Protein AF-0000000084725046 (afdb_homodimer)

pLDDT: mean 88.84, std 13.28, range [49.56, 98.81]

Foldseek 3Di:
DEEEEALVLLVCCVVVDPCNVQSVVVLVVRVVVDAYEYEVLSLVVVVVVPPDPDSVRSVVSCVVSNYYYDYADPQLVVQLVVLLVVVCVVQDQWDADPVPRDTDFDADPVPRHTVRPPSDRDSVSSRLSRCLPPHAEYEDPPVVVSCVSPVNHHYPPD/DEEEEALVLLVCCVVVDPCNVQSVVVLVVRVVVDAYEYEVLSLVVVVVVPPDPDSVSSVVSCVVSNYYYDYADPQLVVQLVVLLVVVCVVQDQFDADPPPRDTDFDADPVPRHTVRPPSDRDSVSSRLSRCLPPHAEYEDPVVVVSCVSPVNHHYPPD

Structure (mmCIF, N/CA/C/O backbone):
data_AF-0000000084725046-model_v1
#
loop_
_entity.id
_entity.type
_entity.pdbx_description
1 polymer 'Nucleic acid-binding protein'
#
loop_
_atom_site.group_PDB
_atom_site.id
_atom_site.type_symbol
_atom_site.label_atom_id
_atom_site.label_alt_id
_atom_site.label_comp_id
_atom_site.label_asym_id
_atom_site.label_entity_id
_atom_site.label_seq_id
_atom_site.pdbx_PDB_ins_code
_atom_site.Cartn_x
_atom_site.Cartn_y
_atom_site.Cartn_z
_atom_site.occupancy
_atom_site.B_iso_or_equiv
_atom_site.auth_seq_id
_atom_site.auth_comp_id
_atom_site.auth_asym_id
_atom_site.auth_atom_id
_atom_site.pdbx_PDB_model_num
ATOM 1 N N . MET A 1 1 ? 10.805 -23.453 1.163 1 95.56 1 MET A N 1
ATOM 2 C CA . MET A 1 1 ? 10.914 -22.156 1.82 1 95.56 1 MET A CA 1
ATOM 3 C C . MET A 1 1 ? 10.43 -21.047 0.898 1 95.56 1 MET A C 1
ATOM 5 O O . MET A 1 1 ? 10.641 -21.109 -0.315 1 95.56 1 MET A O 1
ATOM 9 N N . ILE A 1 2 ? 9.734 -20.109 1.44 1 98.5 2 ILE A N 1
ATOM 10 C CA . ILE A 1 2 ? 9.266 -18.969 0.659 1 98.5 2 ILE A CA 1
ATOM 11 C C . ILE A 1 2 ? 10.008 -17.703 1.091 1 98.5 2 ILE A C 1
ATOM 13 O O . ILE A 1 2 ? 10.055 -17.375 2.279 1 98.5 2 ILE A O 1
ATOM 17 N N . THR A 1 3 ? 10.648 -17.016 0.119 1 98.75 3 THR A N 1
ATOM 18 C CA . THR A 1 3 ? 11.352 -15.766 0.385 1 98.75 3 THR A CA 1
ATOM 19 C C . THR A 1 3 ? 10.695 -14.609 -0.36 1 98.75 3 THR A C 1
ATOM 21 O O . THR A 1 3 ? 10.516 -14.664 -1.578 1 98.75 3 THR A O 1
ATOM 24 N N . ALA A 1 4 ? 10.312 -13.594 0.404 1 98.81 4 ALA A N 1
ATOM 25 C CA . ALA A 1 4 ? 9.781 -12.375 -0.194 1 98.81 4 ALA A CA 1
ATOM 26 C C . ALA A 1 4 ? 10.898 -11.406 -0.554 1 98.81 4 ALA A C 1
ATOM 28 O O . ALA A 1 4 ? 11.969 -11.43 0.054 1 98.81 4 ALA A O 1
ATOM 29 N N . VAL A 1 5 ? 10.648 -10.547 -1.576 1 98.62 5 VAL A N 1
ATOM 30 C CA . VAL A 1 5 ? 11.648 -9.578 -2.014 1 98.62 5 VAL A CA 1
ATOM 31 C C . VAL A 1 5 ? 11.055 -8.172 -1.965 1 98.62 5 VAL A C 1
ATOM 33 O O . VAL A 1 5 ? 9.969 -7.934 -2.488 1 98.62 5 VAL A O 1
ATOM 36 N N . ASP A 1 6 ? 11.773 -7.297 -1.344 1 96.94 6 ASP A N 1
AT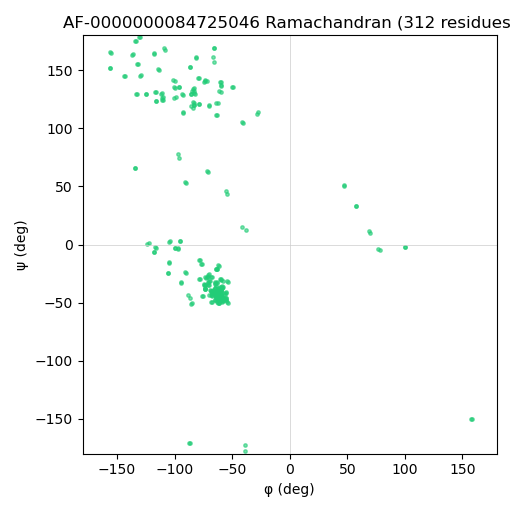OM 37 C CA . ASP A 1 6 ? 11.406 -5.891 -1.205 1 96.94 6 ASP A CA 1
ATOM 38 C C . ASP A 1 6 ? 11.766 -5.105 -2.463 1 96.94 6 ASP A C 1
ATOM 40 O O . ASP A 1 6 ? 12.594 -5.547 -3.262 1 96.94 6 ASP A O 1
ATOM 44 N N . THR A 1 7 ? 11.172 -3.988 -2.605 1 95.94 7 THR A N 1
ATOM 45 C CA . THR A 1 7 ? 11.344 -3.131 -3.775 1 95.94 7 THR A CA 1
ATOM 46 C C . THR A 1 7 ? 12.805 -2.719 -3.934 1 95.94 7 THR A C 1
ATOM 48 O O . THR A 1 7 ? 13.344 -2.752 -5.039 1 95.94 7 THR A O 1
ATOM 51 N N . ASN A 1 8 ? 13.406 -2.316 -2.832 1 92.81 8 ASN A N 1
ATOM 52 C CA . ASN A 1 8 ? 14.758 -1.764 -2.904 1 92.81 8 ASN A CA 1
ATOM 53 C C . ASN A 1 8 ? 15.758 -2.801 -3.395 1 92.81 8 ASN A C 1
ATOM 55 O O . ASN A 1 8 ? 16.734 -2.461 -4.082 1 92.81 8 ASN A O 1
ATOM 59 N N . ALA A 1 9 ? 15.586 -4.062 -3.09 1 96.62 9 ALA A N 1
ATOM 60 C CA . ALA A 1 9 ? 16.469 -5.121 -3.57 1 96.62 9 ALA A CA 1
ATOM 61 C C . ALA A 1 9 ? 16.375 -5.273 -5.086 1 96.62 9 ALA A C 1
ATOM 63 O O . ALA A 1 9 ? 17.375 -5.547 -5.754 1 96.62 9 ALA A O 1
ATOM 64 N N . LEU A 1 10 ? 15.203 -5.152 -5.613 1 97.38 10 LEU A N 1
ATOM 65 C CA . LEU A 1 10 ? 14.992 -5.27 -7.051 1 97.38 10 LEU A CA 1
ATOM 66 C C . LEU A 1 10 ? 15.516 -4.035 -7.781 1 97.38 10 LEU A C 1
ATOM 68 O O . LEU A 1 10 ? 16.094 -4.148 -8.867 1 97.38 10 LEU A O 1
ATOM 72 N N . LEU A 1 11 ? 15.328 -2.846 -7.184 1 94.94 11 LEU A N 1
ATOM 73 C CA . LEU A 1 11 ? 15.836 -1.62 -7.789 1 94.94 11 LEU A CA 1
ATOM 74 C C . LEU A 1 11 ? 17.359 -1.638 -7.84 1 94.94 11 LEU A C 1
ATOM 76 O O . LEU A 1 11 ? 17.969 -1.128 -8.789 1 94.94 11 LEU A O 1
ATOM 80 N N . ALA A 1 12 ? 17.938 -2.195 -6.777 1 94.88 12 ALA A N 1
ATOM 81 C CA . ALA A 1 12 ? 19.391 -2.324 -6.773 1 94.88 12 ALA A CA 1
ATOM 82 C C . ALA A 1 12 ? 19.875 -3.072 -8.008 1 94.88 12 ALA A C 1
ATOM 84 O O . ALA A 1 12 ? 20.875 -2.693 -8.617 1 94.88 12 ALA A O 1
ATOM 85 N N . LEU A 1 13 ? 19.203 -4.133 -8.414 1 96.31 13 LEU A N 1
ATOM 86 C CA . LEU A 1 13 ? 19.547 -4.914 -9.594 1 96.31 13 LEU A CA 1
ATOM 87 C C . LEU A 1 13 ? 19.297 -4.117 -10.875 1 96.31 13 LEU A C 1
ATOM 89 O O . LEU A 1 13 ? 20.125 -4.125 -11.789 1 96.31 13 LEU A O 1
ATOM 93 N N . LEU A 1 14 ? 18.172 -3.455 -10.898 1 94.06 14 LEU A N 1
ATOM 94 C CA . LEU A 1 14 ? 17.766 -2.709 -12.086 1 94.06 14 LEU A CA 1
ATOM 95 C C . LEU A 1 14 ? 18.766 -1.605 -12.406 1 94.06 14 LEU A C 1
ATOM 97 O O . LEU A 1 14 ? 19.078 -1.369 -13.57 1 94.06 14 LEU A O 1
ATOM 101 N N . TYR A 1 15 ? 19.281 -0.974 -11.383 1 94.06 15 TYR A N 1
ATOM 102 C CA . TYR A 1 15 ? 20.109 0.2 -11.586 1 94.06 15 TYR A CA 1
ATOM 103 C C . TYR A 1 15 ? 21.578 -0.138 -11.375 1 94.06 15 TYR A C 1
ATOM 105 O O . TYR A 1 15 ? 22.453 0.734 -11.477 1 94.06 15 TYR A O 1
ATOM 113 N N . ASP A 1 16 ? 21.844 -1.347 -11.109 1 95.06 16 ASP A N 1
ATOM 114 C CA . ASP A 1 16 ? 23.203 -1.802 -10.859 1 95.06 16 ASP A CA 1
ATOM 115 C C . ASP A 1 16 ? 23.922 -0.876 -9.875 1 95.06 16 ASP A C 1
ATOM 117 O O . ASP A 1 16 ? 24.984 -0.354 -10.18 1 95.06 16 ASP A O 1
ATOM 121 N N . ASP A 1 17 ? 23.25 -0.635 -8.766 1 92.31 17 ASP A N 1
ATOM 122 C CA . ASP A 1 17 ? 23.812 0.276 -7.781 1 92.31 17 ASP A CA 1
ATOM 123 C C . ASP A 1 17 ? 24.734 -0.468 -6.82 1 92.31 17 ASP A C 1
ATOM 125 O O . ASP A 1 17 ? 25.172 -1.586 -7.105 1 92.31 17 ASP A O 1
ATOM 129 N N . GLU A 1 18 ? 25.172 0.171 -5.77 1 94.62 18 GLU A N 1
ATOM 130 C CA . GLU A 1 18 ? 26.172 -0.381 -4.855 1 94.62 18 GLU A CA 1
ATOM 131 C C . GLU A 1 18 ? 25.672 -1.653 -4.188 1 94.62 18 GLU A C 1
ATOM 133 O O . GLU A 1 18 ? 26.469 -2.469 -3.709 1 94.62 18 GLU A O 1
ATOM 138 N N . HIS A 1 19 ? 24.344 -1.876 -4.199 1 94.19 19 HIS A N 1
ATOM 139 C CA . HIS A 1 19 ? 23.75 -3.025 -3.529 1 94.19 19 HIS A CA 1
ATOM 140 C C . HIS A 1 19 ? 23.453 -4.145 -4.52 1 94.19 19 HIS A C 1
ATOM 142 O O . HIS A 1 19 ? 22.969 -5.215 -4.125 1 94.19 19 HIS A O 1
ATOM 148 N N . ALA A 1 20 ? 23.688 -3.934 -5.777 1 96.81 20 ALA A N 1
ATOM 149 C CA . ALA A 1 20 ? 23.312 -4.879 -6.824 1 96.81 20 ALA A CA 1
ATOM 150 C C . ALA A 1 20 ? 23.922 -6.25 -6.578 1 96.81 20 ALA A C 1
ATOM 152 O O . ALA A 1 20 ? 23.25 -7.273 -6.672 1 96.81 20 ALA A O 1
ATOM 153 N N . GLY A 1 21 ? 25.219 -6.242 -6.254 1 97.44 21 GLY A N 1
ATOM 154 C CA . GLY A 1 21 ? 25.891 -7.504 -5.992 1 97.44 21 GLY A CA 1
ATOM 155 C C . GLY A 1 21 ? 25.297 -8.273 -4.832 1 97.44 21 GLY A C 1
ATOM 156 O O . GLY A 1 21 ? 25.062 -9.477 -4.93 1 97.44 21 GLY A O 1
ATOM 157 N N . THR A 1 22 ? 25.078 -7.613 -3.746 1 97.81 22 THR A N 1
ATOM 158 C CA . THR A 1 22 ? 24.469 -8.234 -2.572 1 97.81 22 THR A CA 1
ATOM 159 C C . THR A 1 22 ? 23.062 -8.727 -2.889 1 97.81 22 THR A C 1
ATOM 161 O O . THR A 1 22 ? 22.672 -9.812 -2.461 1 97.81 22 THR A O 1
ATOM 164 N N . SER A 1 23 ? 22.266 -7.996 -3.594 1 97.69 23 SER A N 1
ATOM 165 C CA . SER A 1 23 ? 20.922 -8.398 -3.992 1 97.69 23 SER A CA 1
ATOM 166 C C . SER A 1 23 ? 20.953 -9.68 -4.82 1 97.69 23 SER A C 1
ATOM 168 O O . SER A 1 23 ? 20.156 -10.594 -4.586 1 97.69 23 SER A O 1
ATOM 170 N N . GLU A 1 24 ? 21.859 -9.695 -5.77 1 97.75 24 GLU A N 1
ATOM 171 C CA . GLU A 1 24 ? 22 -10.883 -6.605 1 97.75 24 GLU A CA 1
ATOM 172 C C . GLU A 1 24 ? 22.359 -12.109 -5.77 1 97.75 24 GLU A C 1
ATOM 174 O O . GLU A 1 24 ? 21.797 -13.18 -5.973 1 97.75 24 GLU A O 1
ATOM 179 N N . THR A 1 25 ? 23.266 -11.938 -4.895 1 98 25 THR A N 1
ATOM 180 C CA . THR A 1 25 ? 23.703 -13.031 -4.035 1 98 25 THR A CA 1
ATOM 181 C C . THR A 1 25 ? 22.531 -13.555 -3.197 1 98 25 THR A C 1
ATOM 183 O O . THR A 1 25 ? 22.328 -14.766 -3.094 1 98 25 THR A O 1
ATOM 186 N N . GLU A 1 26 ? 21.766 -12.711 -2.65 1 98.12 26 GLU A N 1
ATOM 187 C CA . GLU A 1 26 ? 20.641 -13.102 -1.802 1 98.12 26 GLU A CA 1
ATOM 188 C C . GLU A 1 26 ? 19.531 -13.773 -2.617 1 98.12 26 GLU A C 1
ATOM 190 O O . GLU A 1 26 ? 18.891 -14.711 -2.15 1 98.12 26 GLU A O 1
ATOM 195 N N . LEU A 1 27 ? 19.281 -13.273 -3.809 1 98 27 LEU A N 1
ATOM 196 C CA . LEU A 1 27 ? 18.281 -13.891 -4.668 1 98 27 LEU A CA 1
ATOM 197 C C . LEU A 1 27 ? 18.688 -15.305 -5.066 1 98 27 LEU A C 1
ATOM 199 O O . LEU A 1 27 ? 17.875 -16.219 -5.074 1 98 27 LEU A O 1
ATOM 203 N N . ARG A 1 28 ? 19.953 -15.461 -5.379 1 97.56 28 ARG A N 1
ATOM 204 C CA . ARG A 1 28 ? 20.469 -16.781 -5.723 1 97.56 28 ARG A CA 1
ATOM 205 C C . ARG A 1 28 ? 20.312 -17.75 -4.559 1 97.56 28 ARG A C 1
ATOM 207 O O . ARG A 1 28 ? 19.922 -18.906 -4.754 1 97.56 28 ARG A O 1
ATOM 214 N N . ARG A 1 29 ? 20.656 -17.312 -3.436 1 97.19 29 ARG A N 1
ATOM 215 C CA . ARG A 1 29 ? 20.469 -18.125 -2.242 1 97.19 29 ARG A CA 1
ATOM 216 C C . ARG A 1 29 ? 19 -18.5 -2.066 1 97.19 29 ARG A C 1
ATOM 218 O O . ARG A 1 29 ? 18.688 -19.672 -1.819 1 97.19 29 ARG A O 1
ATOM 225 N N . ALA A 1 30 ? 18.094 -17.547 -2.184 1 97.88 30 ALA A N 1
ATOM 226 C CA . ALA A 1 30 ? 16.656 -17.766 -2.016 1 97.88 30 ALA A CA 1
ATOM 227 C C . ALA A 1 30 ? 16.141 -18.797 -3.014 1 97.88 30 ALA A C 1
ATOM 229 O O . ALA A 1 30 ? 15.297 -19.641 -2.67 1 97.88 30 ALA A O 1
ATOM 230 N N . TYR A 1 31 ? 16.719 -18.719 -4.215 1 96.19 31 TYR A N 1
ATOM 231 C CA . TYR A 1 31 ? 16.312 -19.656 -5.262 1 96.19 31 TYR A CA 1
ATOM 232 C C . TYR A 1 31 ? 16.6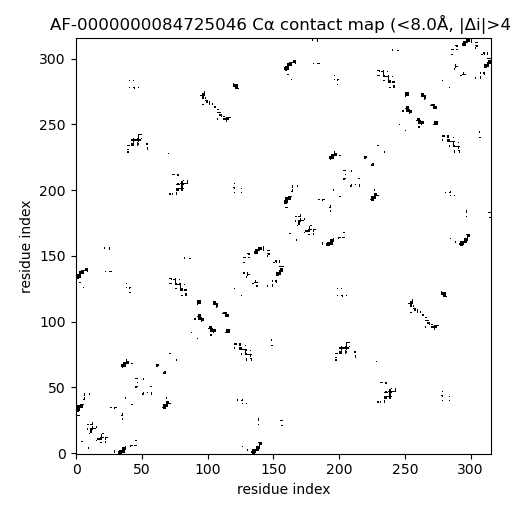56 -21.078 -4.887 1 96.19 31 TYR A C 1
ATOM 234 O O . TYR A 1 31 ? 15.922 -22.016 -5.195 1 96.19 31 TYR A O 1
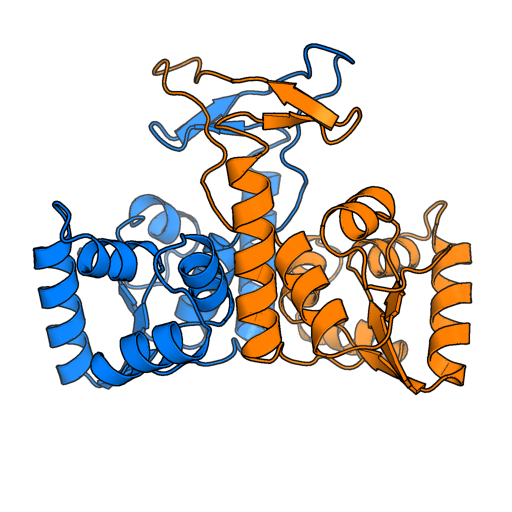ATOM 242 N N . ARG A 1 32 ? 17.719 -21.156 -4.25 1 96.38 32 ARG A N 1
ATOM 243 C CA . ARG A 1 32 ? 18.156 -22.5 -3.85 1 96.38 32 ARG A CA 1
ATOM 244 C C . ARG A 1 32 ? 17.266 -23.062 -2.748 1 96.38 32 ARG A C 1
ATOM 246 O O . ARG A 1 32 ? 17.078 -24.281 -2.666 1 96.38 32 ARG A O 1
ATOM 253 N N . ASP A 1 33 ? 16.703 -22.203 -1.985 1 95.69 33 ASP A N 1
ATOM 254 C CA . ASP A 1 33 ? 15.961 -22.609 -0.799 1 95.69 33 ASP A CA 1
ATOM 255 C C . ASP A 1 33 ? 14.484 -22.844 -1.129 1 95.69 33 ASP A C 1
ATOM 257 O O . ASP A 1 33 ? 13.773 -23.516 -0.382 1 95.69 33 ASP A O 1
ATOM 261 N N . GLY A 1 34 ? 14.031 -22.188 -2.197 1 97.5 34 GLY A N 1
ATOM 262 C CA . GLY A 1 34 ? 12.625 -22.359 -2.521 1 97.5 34 GLY A CA 1
ATOM 263 C C . GLY A 1 34 ? 12.07 -21.234 -3.365 1 97.5 34 GLY A C 1
ATOM 264 O O . GLY A 1 34 ? 12.766 -20.688 -4.23 1 97.5 34 GLY A O 1
ATOM 265 N N . ARG A 1 35 ? 10.758 -20.953 -3.201 1 98.06 35 ARG A N 1
ATOM 266 C CA . ARG A 1 35 ? 10.055 -19.969 -4.023 1 98.06 35 ARG A CA 1
ATOM 267 C C . ARG A 1 35 ? 10.445 -18.547 -3.627 1 98.06 35 ARG A C 1
ATOM 269 O O . ARG A 1 35 ? 10.609 -18.25 -2.443 1 98.06 35 ARG A O 1
ATOM 276 N N . VAL A 1 36 ? 10.609 -17.719 -4.613 1 98.75 36 VAL A N 1
ATOM 277 C CA . VAL A 1 36 ? 10.828 -16.297 -4.422 1 98.75 36 VAL A CA 1
ATOM 278 C C . VAL A 1 36 ? 9.609 -15.508 -4.887 1 98.75 36 VAL A C 1
ATOM 280 O O . VAL A 1 36 ? 9.141 -15.688 -6.016 1 98.75 36 VAL A O 1
ATOM 283 N N . VAL A 1 37 ? 9.094 -14.617 -3.934 1 98.75 37 VAL A N 1
ATOM 284 C CA . VAL A 1 37 ? 7.812 -13.984 -4.234 1 98.75 37 VAL A CA 1
ATOM 285 C C . VAL A 1 37 ? 7.902 -12.484 -3.975 1 98.75 37 VAL A C 1
ATOM 287 O O . VAL A 1 37 ? 8.797 -12.023 -3.256 1 98.75 37 VAL A O 1
ATOM 290 N N . THR A 1 38 ? 7.098 -11.75 -4.617 1 98.06 38 THR A N 1
ATOM 291 C CA . THR A 1 38 ? 6.871 -10.336 -4.32 1 98.06 38 THR A CA 1
ATOM 292 C C . THR A 1 38 ? 5.375 -10.023 -4.285 1 98.06 38 THR A C 1
ATOM 294 O O . THR A 1 38 ? 4.547 -10.914 -4.492 1 98.06 38 THR A O 1
ATOM 297 N N . THR A 1 39 ? 5.062 -8.789 -3.928 1 97.75 39 THR A N 1
ATOM 298 C CA . THR A 1 39 ? 3.67 -8.414 -3.719 1 97.75 39 THR A CA 1
ATOM 299 C C . THR A 1 39 ? 3.248 -7.324 -4.703 1 97.75 39 THR A C 1
ATOM 301 O O . THR A 1 39 ? 4.098 -6.668 -5.309 1 97.75 39 THR A O 1
ATOM 304 N N . PRO A 1 40 ? 1.891 -7.133 -4.848 1 97.38 40 PRO A N 1
ATOM 305 C CA . PRO A 1 40 ? 1.388 -6.078 -5.73 1 97.38 40 PRO A CA 1
ATOM 306 C C . PRO A 1 40 ? 1.888 -4.691 -5.336 1 97.38 40 PRO A C 1
ATOM 308 O O . PRO A 1 40 ? 2.09 -3.834 -6.199 1 97.38 40 PRO A O 1
ATOM 311 N N . ILE A 1 41 ? 2.109 -4.465 -4.07 1 96.75 41 ILE A N 1
ATOM 312 C CA . ILE A 1 41 ? 2.592 -3.156 -3.648 1 96.75 41 ILE A CA 1
ATOM 313 C C . ILE A 1 41 ? 4.016 -2.943 -4.16 1 96.75 41 ILE A C 1
ATOM 315 O O . ILE A 1 41 ? 4.375 -1.836 -4.566 1 96.75 41 ILE A O 1
ATOM 319 N N . VAL A 1 42 ? 4.832 -3.924 -4.129 1 97.06 42 VAL A N 1
ATOM 320 C CA . VAL A 1 42 ? 6.18 -3.844 -4.684 1 97.06 42 VAL A CA 1
ATOM 321 C C . VAL A 1 42 ? 6.105 -3.639 -6.195 1 97.06 42 VAL A C 1
ATOM 323 O O . VAL A 1 42 ? 6.844 -2.826 -6.758 1 97.06 42 VAL A O 1
ATOM 326 N N . TYR A 1 43 ? 5.199 -4.395 -6.828 1 97.5 43 TYR A N 1
ATOM 327 C CA . TYR A 1 43 ? 4.965 -4.246 -8.258 1 97.5 43 TYR A CA 1
ATOM 328 C C . TYR A 1 43 ? 4.621 -2.801 -8.609 1 97.5 43 TYR A C 1
ATOM 330 O O . TYR A 1 43 ? 5.168 -2.24 -9.562 1 97.5 43 TYR A O 1
ATOM 338 N N . ALA A 1 44 ? 3.715 -2.221 -7.859 1 97 44 ALA A N 1
ATOM 339 C CA . ALA A 1 44 ? 3.303 -0.838 -8.086 1 97 44 ALA A CA 1
ATOM 340 C C . ALA A 1 44 ? 4.473 0.122 -7.895 1 97 44 ALA A C 1
ATOM 342 O O . ALA A 1 44 ? 4.637 1.076 -8.656 1 97 44 ALA A O 1
ATOM 343 N N . GLU A 1 45 ? 5.258 -0.094 -6.863 1 94.31 45 GLU A N 1
ATOM 344 C CA . GLU A 1 45 ? 6.414 0.759 -6.613 1 94.31 45 GLU A CA 1
ATOM 345 C C . GLU A 1 45 ? 7.414 0.687 -7.762 1 94.31 45 GLU A C 1
ATOM 347 O O . GLU A 1 45 ? 7.977 1.706 -8.164 1 94.31 45 GLU A O 1
ATOM 352 N N . LEU A 1 46 ? 7.668 -0.502 -8.289 1 95.94 46 LEU A N 1
ATOM 353 C CA . LEU A 1 46 ? 8.562 -0.662 -9.438 1 95.94 46 LEU A CA 1
ATOM 354 C C . LEU A 1 46 ? 8.016 0.066 -10.656 1 95.94 46 LEU A C 1
ATOM 356 O O . LEU A 1 46 ? 8.758 0.73 -11.375 1 95.94 46 LEU A O 1
ATOM 360 N N . ALA A 1 47 ? 6.703 -0.112 -10.852 1 95.62 47 ALA A N 1
ATOM 361 C CA . ALA A 1 47 ? 6.059 0.587 -11.961 1 95.62 47 ALA A CA 1
ATOM 362 C C . ALA A 1 47 ? 6.238 2.098 -11.828 1 95.62 47 ALA A C 1
ATOM 364 O O . ALA A 1 47 ? 6.434 2.791 -12.828 1 95.62 47 ALA A O 1
ATOM 365 N N . GLY A 1 48 ? 6.203 2.578 -10.641 1 93.56 48 GLY A N 1
ATOM 366 C CA . GLY A 1 48 ? 6.297 4.004 -10.375 1 93.56 48 GLY A CA 1
ATOM 367 C C . GLY A 1 48 ? 7.711 4.543 -10.5 1 93.56 48 GLY A C 1
ATOM 368 O O . GLY A 1 48 ? 7.914 5.758 -10.531 1 93.56 48 GLY A O 1
ATOM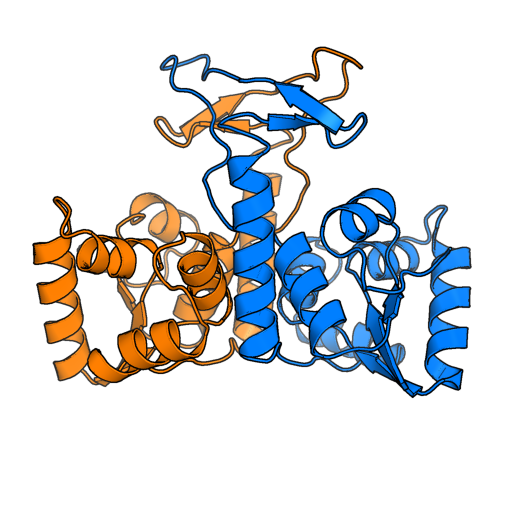 369 N N . ASP A 1 49 ? 8.625 3.686 -10.477 1 87.88 49 ASP A N 1
ATOM 370 C CA . ASP A 1 49 ? 10.023 4.109 -10.562 1 87.88 49 ASP A CA 1
ATOM 371 C C . ASP A 1 49 ? 10.336 4.688 -11.938 1 87.88 49 ASP A C 1
ATOM 373 O O . ASP A 1 49 ? 11.266 5.484 -12.086 1 87.88 49 ASP A O 1
ATOM 377 N N . GLY A 1 50 ? 9.625 4.25 -12.992 1 87.5 50 GLY A N 1
ATOM 378 C CA . GLY A 1 50 ? 9.758 4.855 -14.312 1 87.5 50 GLY A CA 1
ATOM 379 C C . GLY A 1 50 ? 10.656 4.062 -15.242 1 87.5 50 GLY A C 1
ATOM 380 O O . GLY A 1 50 ? 10.812 4.418 -16.422 1 87.5 50 GLY A O 1
ATOM 381 N N . HIS A 1 51 ? 11.211 3.041 -14.812 1 91.12 51 HIS A N 1
ATOM 382 C CA . HIS A 1 51 ? 12.109 2.238 -15.633 1 91.12 51 HIS A CA 1
ATOM 383 C C . HIS A 1 51 ? 11.336 1.415 -16.656 1 91.12 51 HIS A C 1
ATOM 385 O O . HIS A 1 51 ? 11.852 1.111 -17.734 1 91.12 51 HIS A O 1
ATOM 391 N N . PHE A 1 52 ? 10.18 0.98 -16.281 1 94.62 52 PHE A N 1
ATOM 392 C CA . PHE A 1 52 ? 9.383 0.116 -17.141 1 94.62 52 PHE A CA 1
ATOM 393 C C . PHE A 1 52 ? 8.312 0.918 -17.875 1 94.62 52 PHE A C 1
ATOM 395 O O . PHE A 1 52 ? 7.449 1.525 -17.234 1 94.62 52 PHE A O 1
ATOM 402 N N . ASP A 1 53 ? 8.273 0.795 -19.156 1 92.81 53 ASP A N 1
ATOM 403 C CA . ASP A 1 53 ? 7.336 1.568 -19.953 1 92.81 53 ASP A CA 1
ATOM 404 C C . ASP A 1 53 ? 5.938 0.96 -19.906 1 92.81 53 ASP A C 1
ATOM 406 O O . ASP A 1 53 ? 4.941 1.663 -20.094 1 92.81 53 ASP A O 1
ATOM 410 N N . THR A 1 54 ? 5.91 -0.389 -19.734 1 95 54 THR A N 1
ATOM 411 C CA . THR A 1 54 ? 4.633 -1.092 -19.703 1 95 54 THR A CA 1
ATOM 412 C C . THR A 1 54 ? 4.605 -2.131 -18.578 1 95 54 THR A C 1
ATOM 414 O O . THR A 1 54 ? 5.656 -2.512 -18.062 1 95 54 THR A O 1
ATOM 417 N N . ALA A 1 55 ? 3.365 -2.561 -18.281 1 95.75 55 ALA A N 1
ATOM 418 C CA . ALA A 1 55 ? 3.207 -3.666 -17.344 1 95.75 55 ALA A CA 1
ATOM 419 C C . ALA A 1 55 ? 3.902 -4.926 -17.859 1 95.75 55 ALA A C 1
ATOM 421 O O . ALA A 1 55 ? 4.473 -5.688 -17.078 1 95.75 55 ALA A O 1
ATOM 422 N N . SER A 1 56 ? 3.844 -5.129 -19.156 1 96.88 56 SER A N 1
ATOM 423 C CA . SER A 1 56 ? 4.465 -6.301 -19.766 1 96.88 56 SER A CA 1
ATOM 424 C C . SER A 1 56 ? 5.977 -6.297 -19.562 1 96.88 56 SER A C 1
ATOM 426 O O . SER A 1 56 ? 6.578 -7.344 -19.312 1 96.88 56 SER A O 1
ATOM 428 N N . ASP A 1 57 ? 6.582 -5.141 -19.641 1 97 57 ASP A N 1
ATOM 429 C CA . ASP A 1 57 ? 8.016 -5.016 -19.375 1 97 57 ASP A CA 1
ATOM 430 C C . ASP A 1 57 ? 8.352 -5.398 -17.938 1 97 57 ASP A C 1
ATOM 432 O O . ASP A 1 57 ? 9.344 -6.086 -17.688 1 97 57 ASP A O 1
ATOM 436 N N . LEU A 1 58 ? 7.566 -4.934 -17.125 1 97.44 58 LEU A N 1
ATOM 437 C CA . LEU A 1 58 ? 7.758 -5.242 -15.703 1 97.44 58 LEU A CA 1
ATOM 438 C C . LEU A 1 58 ? 7.551 -6.73 -15.445 1 97.44 58 LEU A C 1
ATOM 440 O O . LEU A 1 58 ? 8.32 -7.348 -14.703 1 97.44 58 LEU A O 1
ATOM 444 N N . ASP A 1 59 ? 6.543 -7.332 -16.062 1 97.44 59 ASP A N 1
ATOM 445 C CA . ASP A 1 59 ? 6.281 -8.766 -15.938 1 97.44 59 ASP A CA 1
ATOM 446 C C . ASP A 1 59 ? 7.477 -9.586 -16.422 1 97.44 59 ASP A C 1
ATOM 448 O O . ASP A 1 59 ? 7.832 -10.594 -15.812 1 97.44 59 ASP A O 1
ATOM 452 N N . ARG A 1 60 ? 8.008 -9.18 -17.484 1 97.5 60 ARG A N 1
ATOM 453 C CA . ARG A 1 60 ? 9.164 -9.875 -18.047 1 97.5 60 ARG A CA 1
ATOM 454 C C . ARG A 1 60 ? 10.352 -9.82 -17.094 1 97.5 60 ARG A C 1
ATOM 456 O O . ARG A 1 60 ? 11.062 -10.805 -16.922 1 97.5 60 ARG A O 1
ATOM 463 N N . PHE A 1 61 ? 10.523 -8.688 -16.531 1 97.56 61 PHE A N 1
ATOM 464 C CA . PHE A 1 61 ? 11.602 -8.508 -15.57 1 97.56 61 PHE A CA 1
ATOM 465 C C . PHE A 1 61 ? 11.445 -9.492 -14.414 1 97.56 61 PHE A C 1
ATOM 467 O O . PHE A 1 61 ? 12.406 -10.18 -14.047 1 97.56 61 PHE A O 1
ATOM 474 N N . LEU A 1 62 ? 10.266 -9.57 -13.844 1 97.81 62 LEU A N 1
ATOM 475 C CA . LEU A 1 62 ? 10.008 -10.477 -12.734 1 97.81 62 LEU A CA 1
ATOM 476 C C . LEU A 1 62 ? 10.141 -11.93 -13.188 1 97.81 62 LEU A C 1
ATOM 478 O O . LEU A 1 62 ? 10.703 -12.758 -12.469 1 97.81 62 LEU A O 1
ATOM 482 N N . SER A 1 63 ? 9.609 -12.234 -14.352 1 97.44 63 SER A N 1
ATOM 483 C CA . SER A 1 63 ? 9.672 -13.586 -14.891 1 97.44 63 SER A CA 1
ATOM 484 C C . SER A 1 63 ? 11.109 -14.016 -15.125 1 97.44 63 SER A C 1
ATOM 486 O O . SER A 1 63 ? 11.477 -15.164 -14.836 1 97.44 63 SER A O 1
ATOM 488 N N . ASP A 1 64 ? 11.906 -13.117 -15.633 1 96.81 64 ASP A N 1
ATOM 489 C CA . ASP A 1 64 ? 13.32 -13.406 -15.883 1 96.81 64 ASP A CA 1
ATOM 490 C C . ASP A 1 64 ? 14.047 -13.758 -14.594 1 96.81 64 ASP A C 1
ATOM 492 O O . ASP A 1 64 ? 15.008 -14.539 -14.602 1 96.81 64 ASP A O 1
ATOM 496 N N . LEU A 1 65 ? 13.562 -13.195 -13.531 1 97 65 LEU A N 1
ATOM 497 C CA . LEU A 1 65 ? 14.172 -13.461 -12.227 1 97 65 LEU A CA 1
ATOM 498 C C . LEU A 1 65 ? 13.438 -14.578 -11.5 1 97 65 LEU A C 1
ATOM 500 O O . LEU A 1 65 ? 13.734 -14.875 -10.344 1 97 65 LEU A O 1
ATOM 504 N N . SER A 1 66 ? 12.445 -15.156 -12.148 1 97.19 66 SER A N 1
ATOM 505 C CA . SER A 1 66 ? 11.641 -16.234 -11.594 1 97.19 66 SER A CA 1
ATOM 506 C C . SER A 1 66 ? 10.977 -15.82 -10.289 1 97.19 66 SER A C 1
ATOM 508 O O . SER A 1 66 ? 10.859 -16.625 -9.359 1 97.19 66 SER A O 1
ATOM 510 N N . ILE A 1 67 ? 10.633 -14.57 -10.211 1 98.38 67 ILE A N 1
ATOM 511 C CA . ILE A 1 67 ? 9.93 -14.047 -9.047 1 98.38 67 ILE A CA 1
ATOM 512 C C . ILE A 1 67 ? 8.422 -14.086 -9.297 1 98.38 67 ILE A C 1
ATOM 514 O O . ILE A 1 67 ? 7.941 -13.555 -10.305 1 98.38 67 ILE A O 1
ATOM 518 N N . GLN A 1 68 ? 7.711 -14.641 -8.375 1 98.19 68 GLN A N 1
ATOM 519 C CA . GLN A 1 68 ? 6.262 -14.766 -8.508 1 98.19 68 GLN A CA 1
ATOM 520 C C . GLN A 1 68 ? 5.543 -13.625 -7.785 1 98.19 68 GLN A C 1
ATOM 522 O O . GLN A 1 68 ? 5.934 -13.242 -6.68 1 98.19 68 GLN A O 1
ATOM 527 N N . LEU A 1 69 ? 4.57 -13.07 -8.438 1 97.81 69 LEU A N 1
ATOM 528 C CA . LEU A 1 69 ? 3.686 -12.094 -7.812 1 97.81 69 LEU A CA 1
ATOM 529 C C . LEU A 1 69 ? 2.574 -12.789 -7.031 1 97.81 69 LEU A C 1
ATOM 531 O O . LEU A 1 69 ? 1.783 -13.539 -7.605 1 97.81 69 LEU A O 1
ATOM 535 N N . VAL A 1 70 ? 2.531 -12.516 -5.727 1 97.5 70 VAL A N 1
ATOM 536 C CA . VAL A 1 70 ? 1.544 -13.188 -4.887 1 97.5 70 VAL A CA 1
ATOM 537 C C . VAL A 1 70 ? 0.794 -12.156 -4.047 1 97.5 70 VAL A C 1
ATOM 539 O O . VAL A 1 70 ? 1.38 -11.164 -3.602 1 97.5 70 VAL A O 1
ATOM 542 N N . GLU A 1 71 ? -0.489 -12.398 -3.814 1 96.06 71 GLU A N 1
ATOM 543 C CA . GLU A 1 71 ? -1.324 -11.516 -3.002 1 96.06 71 GLU A CA 1
ATOM 544 C C . GLU A 1 71 ? -1.161 -11.82 -1.516 1 96.06 71 GLU A C 1
ATOM 546 O O . GLU A 1 71 ? -1.169 -12.984 -1.11 1 96.06 71 GLU A O 1
ATOM 551 N N . PRO A 1 72 ? -1.013 -10.75 -0.736 1 97 72 PRO A N 1
ATOM 552 C CA . PRO A 1 72 ? -0.998 -11.008 0.706 1 97 72 PRO A CA 1
ATOM 553 C C . PRO A 1 72 ? -2.291 -11.648 1.205 1 97 72 PRO A C 1
ATOM 555 O O . PRO A 1 72 ? -3.377 -11.297 0.739 1 97 72 PRO A O 1
ATOM 558 N N . SER A 1 73 ? -2.115 -12.578 2.098 1 96.94 73 SER A N 1
ATOM 559 C CA . SER A 1 73 ? -3.281 -13.156 2.76 1 96.94 73 SER A CA 1
ATOM 560 C C . SER A 1 73 ? -3.994 -12.125 3.627 1 96.94 73 SER A C 1
ATOM 562 O O . SER A 1 73 ? -3.459 -11.039 3.879 1 96.94 73 SER A O 1
ATOM 564 N N . ARG A 1 74 ? -5.18 -12.508 4.066 1 94.69 74 ARG A N 1
ATOM 565 C CA . ARG A 1 74 ? -5.91 -11.648 4.992 1 94.69 74 ARG A CA 1
ATOM 566 C C . ARG A 1 74 ? -5.121 -11.438 6.281 1 94.69 74 ARG A C 1
ATOM 568 O O . ARG A 1 74 ? -5.094 -10.328 6.82 1 94.69 74 ARG A O 1
ATOM 575 N N . ALA A 1 75 ? -4.566 -12.508 6.727 1 96.06 75 ALA A N 1
ATOM 576 C CA . ALA A 1 75 ? -3.74 -12.43 7.93 1 96.06 75 ALA A CA 1
ATOM 577 C C . ALA A 1 75 ? -2.572 -11.469 7.727 1 96.06 75 ALA A C 1
ATOM 579 O O . ALA A 1 75 ? -2.201 -10.734 8.641 1 96.06 75 ALA A O 1
ATOM 580 N N . ALA A 1 76 ? -1.967 -11.484 6.59 1 98 76 ALA A N 1
ATOM 581 C CA . ALA A 1 76 ? -0.863 -10.586 6.258 1 98 76 ALA A CA 1
ATOM 582 C C . ALA A 1 76 ? -1.318 -9.133 6.262 1 98 76 ALA A C 1
ATOM 584 O O . ALA A 1 76 ? -0.632 -8.258 6.809 1 98 76 ALA A O 1
ATOM 585 N N . SER A 1 77 ? -2.461 -8.922 5.641 1 97.69 77 SER A N 1
ATOM 586 C CA . SER A 1 77 ? -2.998 -7.566 5.59 1 97.69 77 SER A CA 1
ATOM 587 C C . SER A 1 77 ? -3.344 -7.055 6.988 1 97.69 77 SER A C 1
ATOM 589 O O . SER A 1 77 ? -3.117 -5.887 7.301 1 97.69 77 SER A O 1
ATOM 591 N N . TYR A 1 78 ? -3.91 -7.91 7.801 1 97.5 78 TYR A N 1
ATOM 592 C CA . TYR A 1 78 ? -4.215 -7.523 9.172 1 97.5 78 TYR A CA 1
ATOM 593 C C . TYR A 1 78 ? -2.943 -7.215 9.953 1 97.5 78 TYR A C 1
ATOM 595 O O . TYR A 1 78 ? -2.881 -6.227 10.688 1 97.5 78 TYR A O 1
ATOM 603 N N . ARG A 1 79 ? -1.959 -8.047 9.82 1 96.69 79 ARG A N 1
ATOM 604 C CA . ARG A 1 79 ? -0.681 -7.844 10.492 1 96.69 79 ARG A CA 1
ATOM 605 C C . ARG A 1 79 ? -0.046 -6.52 10.078 1 96.69 79 ARG A C 1
ATOM 607 O O . ARG A 1 79 ? 0.521 -5.809 10.906 1 96.69 79 ARG A O 1
ATOM 614 N N . ALA A 1 80 ? -0.104 -6.242 8.805 1 97.25 80 ALA A N 1
ATOM 615 C CA . ALA A 1 80 ? 0.389 -4.961 8.305 1 97.25 80 ALA A CA 1
ATOM 616 C C . ALA A 1 80 ? -0.264 -3.795 9.047 1 97.25 80 ALA A C 1
ATOM 618 O O . ALA A 1 80 ? 0.424 -2.885 9.516 1 97.25 80 ALA A O 1
ATOM 619 N N . GLY A 1 81 ? -1.601 -3.838 9.133 1 95.75 81 GLY A N 1
ATOM 620 C CA . GLY A 1 81 ? -2.336 -2.791 9.82 1 95.75 81 GLY A CA 1
ATOM 621 C C . GLY A 1 81 ? -1.988 -2.689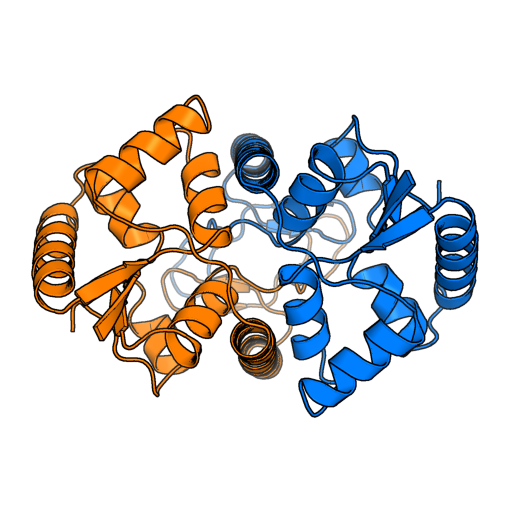 11.297 1 95.75 81 GLY A C 1
ATOM 622 O O . GLY A 1 81 ? -1.827 -1.59 11.828 1 95.75 81 GLY A O 1
ATOM 623 N N . ASP A 1 82 ? -1.849 -3.789 11.906 1 94 82 ASP A N 1
ATOM 624 C CA . ASP A 1 82 ? -1.537 -3.848 13.328 1 94 82 ASP A CA 1
ATOM 625 C C . ASP A 1 82 ? -0.176 -3.219 13.617 1 94 82 ASP A C 1
ATOM 627 O O . ASP A 1 82 ? -0.034 -2.438 14.562 1 94 82 ASP A O 1
ATOM 631 N N . ARG A 1 83 ? 0.805 -3.482 12.875 1 92.38 83 ARG A N 1
ATOM 632 C CA . ARG A 1 83 ? 2.143 -2.934 13.07 1 92.38 83 ARG A CA 1
ATOM 633 C C . ARG A 1 83 ? 2.178 -1.447 12.727 1 92.38 83 ARG A C 1
ATOM 635 O O . ARG A 1 83 ? 2.906 -0.679 13.359 1 92.38 83 ARG A O 1
ATOM 642 N N . PHE A 1 84 ? 1.423 -1.09 11.766 1 89.5 84 PHE A N 1
ATOM 643 C CA . PHE A 1 84 ? 1.32 0.325 11.43 1 89.5 84 PHE A CA 1
ATOM 644 C C . PHE A 1 84 ? 0.718 1.113 12.586 1 89.5 84 PHE A C 1
ATOM 646 O O . PHE A 1 84 ? 1.156 2.229 12.883 1 89.5 84 PHE A O 1
ATOM 653 N N . ARG A 1 85 ? -0.267 0.55 13.164 1 87.94 85 ARG A N 1
ATOM 654 C CA . ARG A 1 85 ? -0.868 1.178 14.336 1 87.94 85 ARG A CA 1
ATOM 655 C C . ARG A 1 85 ? 0.168 1.39 15.438 1 87.94 85 ARG A C 1
ATOM 657 O O . ARG A 1 85 ? 0.198 2.445 16.078 1 87.94 85 ARG A O 1
ATOM 664 N N . GLU A 1 86 ? 0.934 0.372 15.688 1 84 86 GLU A N 1
ATOM 665 C CA . GLU A 1 86 ? 2.004 0.489 16.672 1 84 86 GLU A CA 1
ATOM 666 C C . GLU A 1 86 ? 2.955 1.629 16.328 1 84 86 GLU A C 1
ATOM 668 O O . GLU A 1 86 ? 3.363 2.395 17.203 1 84 86 GLU A O 1
ATOM 673 N N . TYR A 1 87 ? 3.252 1.691 15.086 1 79.44 87 TYR A N 1
ATOM 674 C CA . TYR A 1 87 ? 4.148 2.725 14.578 1 79.44 87 TYR A CA 1
ATOM 675 C C . TYR A 1 87 ? 3.553 4.113 14.789 1 79.44 87 TYR A C 1
ATOM 677 O O . TYR A 1 87 ? 4.25 5.035 15.219 1 79.44 87 TYR A O 1
ATOM 685 N N . THR A 1 88 ? 2.314 4.262 14.438 1 76.69 88 THR A N 1
ATOM 686 C CA . THR A 1 88 ? 1.681 5.574 14.508 1 76.69 88 THR A CA 1
ATOM 687 C C . THR A 1 88 ? 1.446 5.988 15.953 1 76.69 88 THR A C 1
ATOM 689 O O . THR A 1 88 ? 1.4 7.18 16.266 1 76.69 88 THR A O 1
ATOM 692 N N . THR A 1 89 ? 1.185 4.988 16.797 1 71.5 89 THR A N 1
ATOM 693 C CA . THR A 1 89 ? 1.008 5.281 18.219 1 71.5 89 THR A CA 1
ATOM 694 C C . THR A 1 89 ? 2.32 5.75 18.828 1 71.5 89 THR A C 1
ATOM 696 O O . THR A 1 89 ? 2.324 6.629 19.703 1 71.5 89 THR A O 1
ATOM 699 N N . ARG A 1 90 ? 3.375 5.039 18.469 1 59.78 90 ARG A N 1
ATOM 700 C CA . ARG A 1 90 ? 4.68 5.438 19 1 59.78 90 ARG A CA 1
ATOM 701 C C . ARG A 1 90 ? 5.121 6.773 18.406 1 59.78 90 ARG A C 1
ATOM 703 O O . ARG A 1 90 ? 5.848 7.535 19.047 1 59.78 90 ARG A O 1
ATOM 710 N N . ARG A 1 91 ? 5.027 6.832 17.141 1 55.59 91 ARG A N 1
ATOM 711 C CA . ARG A 1 91 ? 5.512 8.023 16.438 1 55.59 91 ARG A CA 1
ATOM 712 C C . ARG A 1 91 ? 4.371 8.992 16.156 1 55.59 91 ARG A C 1
ATOM 714 O O . ARG A 1 91 ? 3.656 8.844 15.164 1 55.59 91 ARG A O 1
ATOM 721 N N . PRO A 1 92 ? 4.055 9.57 17.219 1 49.56 92 PRO A N 1
ATOM 722 C CA . PRO A 1 92 ? 2.99 10.555 16.984 1 49.56 92 PRO A CA 1
ATOM 723 C C . PRO A 1 92 ? 3.162 11.312 15.672 1 49.56 92 PRO A C 1
ATOM 725 O O . PRO A 1 92 ? 4.172 11.141 14.984 1 49.56 92 PRO A O 1
ATOM 728 N N . ASP A 1 93 ? 2.402 12.359 15.32 1 53.41 93 ASP A N 1
ATOM 729 C CA . ASP A 1 93 ? 2.035 13.312 14.273 1 53.41 93 ASP A CA 1
ATOM 730 C C . ASP A 1 93 ? 3.27 13.805 13.523 1 53.41 93 ASP A C 1
ATOM 732 O O . ASP A 1 93 ? 3.152 14.547 12.547 1 53.41 93 ASP A O 1
ATOM 736 N N . GLY A 1 94 ? 4.527 13.039 13.711 1 57.75 94 GLY A N 1
ATOM 737 C CA . GLY A 1 94 ? 5.641 13.727 13.078 1 57.75 94 GLY A CA 1
ATOM 738 C C . GLY A 1 94 ? 6.156 13.016 11.844 1 57.75 94 GLY A C 1
ATOM 739 O O . GLY A 1 94 ? 5.562 12.031 11.391 1 57.75 94 GLY A O 1
ATOM 740 N N . LEU A 1 95 ? 7.023 13.742 11.109 1 64.44 95 LEU A N 1
ATOM 741 C CA . LEU A 1 95 ? 7.766 13.219 9.969 1 64.44 95 LEU A CA 1
ATOM 742 C C . LEU A 1 95 ? 9.055 12.547 10.422 1 64.44 95 LEU A C 1
ATOM 744 O O . LEU A 1 95 ? 9.797 13.102 11.234 1 64.44 95 LEU A O 1
ATOM 748 N N . GLN A 1 96 ? 9.242 11.32 10.188 1 59.75 96 GLN A N 1
ATOM 749 C CA . GLN A 1 96 ? 10.484 10.609 10.5 1 59.75 96 GLN A CA 1
ATOM 750 C C . GLN A 1 96 ? 11.508 10.773 9.383 1 59.75 96 GLN A C 1
ATOM 752 O O . GLN A 1 96 ? 11.172 10.648 8.203 1 59.75 96 GLN A O 1
ATOM 757 N N . CYS A 1 97 ? 12.742 11.117 9.844 1 61.03 97 CYS A N 1
ATOM 758 C CA . CYS A 1 97 ? 13.836 11.234 8.891 1 61.03 97 CYS A CA 1
ATOM 759 C C . CYS A 1 97 ? 14.242 9.875 8.344 1 61.03 97 CYS A C 1
ATOM 761 O O . CYS A 1 97 ? 14.539 8.953 9.109 1 61.03 97 CYS A O 1
ATOM 763 N N . PRO A 1 98 ? 14.156 9.68 7.102 1 57.22 98 PRO A N 1
ATOM 764 C CA . PRO A 1 98 ? 14.555 8.391 6.539 1 57.22 98 PRO A CA 1
ATOM 765 C C . PRO A 1 98 ? 16.047 8.086 6.738 1 57.22 98 PRO A C 1
ATOM 767 O O . PRO A 1 98 ? 16.453 6.93 6.66 1 57.22 98 PRO A O 1
ATOM 770 N N . ALA A 1 99 ? 16.797 9.18 6.965 1 57.34 99 ALA A N 1
ATOM 771 C CA . ALA A 1 99 ? 18.25 9.023 7.082 1 57.34 99 ALA A CA 1
ATOM 772 C C . ALA A 1 99 ? 18.641 8.656 8.508 1 57.34 99 ALA A C 1
ATOM 774 O O . ALA A 1 99 ? 19.406 7.707 8.719 1 57.34 99 ALA A O 1
ATOM 775 N N . CYS A 1 100 ? 18.203 9.375 9.484 1 63.16 100 CYS A N 1
ATOM 776 C CA . CYS A 1 100 ? 18.703 9.195 10.844 1 63.16 100 CYS A CA 1
ATOM 777 C C . CYS A 1 100 ? 17.609 8.719 11.781 1 63.16 100 CYS A C 1
ATOM 779 O O . CYS A 1 100 ? 17.859 8.477 12.961 1 63.16 100 CYS A O 1
ATOM 781 N N . GLY A 1 101 ? 16.375 8.602 11.273 1 60.25 101 GLY A N 1
ATOM 782 C CA . GLY A 1 101 ? 15.266 8.086 12.062 1 60.25 101 GLY A CA 1
ATOM 783 C C . GLY A 1 101 ? 14.695 9.102 13.031 1 60.25 101 GLY A C 1
ATOM 784 O O . GLY A 1 101 ? 13.734 8.82 13.75 1 60.25 101 GLY A O 1
ATOM 785 N N . ALA A 1 102 ? 15.367 10.344 13.102 1 69.19 102 ALA A N 1
ATOM 786 C CA . ALA A 1 102 ? 14.859 11.383 13.992 1 69.19 102 ALA A CA 1
ATOM 787 C C . ALA A 1 102 ? 13.43 11.766 13.633 1 69.19 102 ALA A C 1
ATOM 789 O O . ALA A 1 102 ? 13.078 11.836 12.453 1 69.19 102 ALA A O 1
ATOM 790 N N . GLU A 1 103 ? 12.555 11.922 14.602 1 69 103 GLU A N 1
ATOM 791 C CA . GLU A 1 103 ? 11.164 12.328 14.414 1 69 103 GLU A CA 1
ATOM 792 C C . GLU A 1 103 ? 10.977 13.812 14.711 1 69 103 GLU A C 1
ATOM 794 O O . GLU A 1 103 ? 11.594 14.344 15.633 1 69 103 GLU A O 1
ATOM 799 N N . GLN A 1 104 ? 10.281 14.5 13.891 1 75.38 104 GLN A N 1
ATOM 800 C CA . GLN A 1 104 ? 9.969 15.906 14.125 1 75.38 104 GLN A CA 1
ATOM 801 C C . GLN A 1 104 ? 8.562 16.25 13.648 1 75.38 104 GLN A C 1
ATOM 803 O O . GLN A 1 104 ? 8.031 15.602 12.742 1 75.38 104 GLN A O 1
ATOM 808 N N . ILE A 1 105 ? 7.895 17.188 14.422 1 73.25 105 ILE A N 1
ATOM 809 C CA . ILE A 1 105 ? 6.605 17.719 13.992 1 73.25 105 ILE A CA 1
ATOM 810 C C . ILE A 1 105 ? 6.816 18.875 13.016 1 73.25 105 ILE A C 1
ATOM 812 O O . ILE A 1 105 ? 7.617 19.781 13.273 1 73.25 105 ILE A O 1
ATOM 816 N N . VAL A 1 106 ? 6.289 18.734 11.93 1 74.69 106 VAL A N 1
ATOM 817 C CA . VAL A 1 106 ? 6.445 19.781 10.914 1 74.69 106 VAL A CA 1
ATOM 818 C C . VAL A 1 106 ? 5.105 20.469 10.68 1 74.69 106 VAL A C 1
ATOM 820 O O . VAL A 1 106 ? 4.062 19.812 10.602 1 74.69 106 VAL A O 1
ATOM 823 N N . GLN A 1 107 ? 5.156 21.766 10.734 1 78.81 107 GLN A N 1
ATOM 824 C CA . GLN A 1 107 ? 3.969 22.547 10.438 1 78.81 107 GLN A CA 1
ATOM 825 C C . GLN A 1 107 ? 4.012 23.094 9.016 1 78.81 107 GLN A C 1
ATOM 827 O O . GLN A 1 107 ? 5.082 23.453 8.508 1 78.81 107 GLN A O 1
ATOM 832 N N . CYS A 1 108 ? 2.842 23.062 8.414 1 77.69 108 CYS A N 1
ATOM 833 C CA . CYS A 1 108 ? 2.709 23.688 7.102 1 77.69 108 CYS A CA 1
ATOM 834 C C . CYS A 1 108 ? 3.037 25.172 7.172 1 77.69 108 CYS A C 1
ATOM 836 O O . CYS A 1 108 ? 2.512 25.891 8.031 1 77.69 108 CYS A O 1
ATOM 838 N N . GLU A 1 109 ? 3.865 25.625 6.262 1 82.31 109 GLU A N 1
ATOM 839 C CA . GLU A 1 109 ? 4.277 27.031 6.254 1 82.31 109 GLU A CA 1
ATOM 840 C C . GLU A 1 109 ? 3.125 27.938 5.844 1 82.31 109 GLU A C 1
ATOM 842 O O . GLU A 1 109 ? 3.1 29.125 6.207 1 82.31 109 GLU A O 1
ATOM 847 N N . SER A 1 110 ? 2.242 27.375 5.133 1 81.69 110 SER A N 1
ATOM 848 C CA . SER A 1 110 ? 1.157 28.188 4.57 1 81.69 110 SER A CA 1
ATOM 849 C C . SER A 1 110 ? -0.011 28.281 5.547 1 81.69 110 SER A C 1
ATOM 851 O O . SER A 1 110 ? -0.593 29.359 5.711 1 81.69 110 SER A O 1
ATOM 853 N N . CYS A 1 111 ? -0.438 27.219 6.199 1 80 111 CYS A N 1
ATOM 854 C CA . CYS A 1 111 ? -1.655 27.25 7 1 80 111 CYS A CA 1
ATOM 855 C C . CYS A 1 111 ? -1.37 26.828 8.438 1 80 111 CYS A C 1
ATOM 857 O O . CYS A 1 111 ? -2.285 26.75 9.258 1 80 111 CYS A O 1
ATOM 859 N N . ARG A 1 112 ? -0.245 26.531 8.789 1 81.31 112 ARG A N 1
ATOM 860 C CA . ARG A 1 112 ? 0.253 26.219 10.125 1 81.31 112 ARG A CA 1
ATOM 861 C C . ARG A 1 112 ? -0.287 24.891 10.617 1 81.31 112 ARG A C 1
ATOM 863 O O . ARG A 1 112 ? -0.103 24.531 11.789 1 81.31 112 ARG A O 1
ATOM 870 N N . GLU A 1 113 ? -0.94 24.141 9.711 1 72.62 113 GLU A N 1
ATOM 871 C CA . GLU A 1 113 ? -1.386 22.781 10.062 1 72.62 113 GLU A CA 1
ATOM 872 C C . GLU A 1 113 ? -0.205 21.828 10.172 1 72.62 113 GLU A C 1
ATOM 874 O O . GLU A 1 113 ? 0.777 21.953 9.438 1 72.62 113 GLU A O 1
ATOM 879 N N . GLU A 1 114 ? -0.29 20.969 11.156 1 69.69 114 GLU A N 1
ATOM 880 C CA . GLU A 1 114 ? 0.747 19.938 11.258 1 69.69 114 GLU A CA 1
ATOM 881 C C . GLU A 1 114 ? 0.752 19.031 10.031 1 69.69 114 GLU A C 1
ATOM 883 O O . GLU A 1 114 ? -0.3 18.562 9.602 1 69.69 114 GLU A O 1
ATOM 888 N N . LEU A 1 115 ? 1.903 19 9.375 1 63.56 115 LEU A N 1
ATOM 889 C CA . LEU A 1 115 ? 2.057 18.125 8.227 1 63.56 115 LEU A CA 1
ATOM 890 C C . LEU A 1 115 ? 2.115 16.656 8.672 1 63.56 115 LEU A C 1
ATOM 892 O O . LEU A 1 115 ? 3.117 16.219 9.242 1 63.56 115 LEU A O 1
ATOM 896 N N . THR A 1 116 ? 1.009 16.234 9.281 1 54.81 116 THR A N 1
ATOM 897 C CA . THR A 1 116 ? 0.939 14.828 9.648 1 54.81 116 THR A CA 1
ATOM 898 C C . THR A 1 116 ? 0.952 13.945 8.406 1 54.81 116 THR A C 1
ATOM 900 O O . THR A 1 116 ? 0.245 14.219 7.438 1 54.81 116 THR A O 1
ATOM 903 N N . PRO A 1 117 ? 2.084 13.242 8.297 1 50.56 117 PRO A N 1
ATOM 904 C CA . PRO A 1 117 ? 1.971 12.359 7.137 1 50.56 117 PRO A CA 1
ATOM 905 C C . PRO A 1 117 ? 0.595 11.703 7.027 1 50.56 117 PRO A C 1
ATOM 907 O O . PRO A 1 117 ? -0.056 11.453 8.047 1 50.56 117 PRO A O 1
ATOM 910 N N . ARG A 1 118 ? -0.247 12.18 6.055 1 50.72 118 ARG A N 1
ATOM 911 C CA . ARG A 1 118 ? -1.534 11.516 5.871 1 50.72 118 ARG A CA 1
ATOM 912 C C . ARG A 1 118 ? -1.461 10.055 6.289 1 50.72 118 ARG A C 1
ATOM 914 O O . ARG A 1 118 ? -0.444 9.391 6.074 1 50.72 118 ARG A O 1
ATOM 921 N N . ARG A 1 119 ? -2.186 9.719 7.344 1 55.78 119 ARG A N 1
ATOM 922 C CA . ARG A 1 119 ? -2.186 8.43 8.023 1 55.78 119 ARG A CA 1
ATOM 923 C C . ARG A 1 119 ? -2.463 7.293 7.043 1 55.78 119 ARG A C 1
ATOM 925 O O . ARG A 1 119 ? -3.436 6.551 7.203 1 55.78 119 ARG A O 1
ATOM 932 N N . HIS A 1 120 ? -1.844 7.328 5.875 1 72.94 120 HIS A N 1
ATOM 933 C CA . HIS A 1 120 ? -1.888 6.16 4.996 1 72.94 120 HIS A CA 1
ATOM 934 C C . HIS A 1 120 ? -0.823 5.141 5.383 1 72.94 120 HIS A C 1
ATOM 936 O O . HIS A 1 120 ? 0.271 5.512 5.816 1 72.94 120 HIS A O 1
ATOM 942 N N . ILE A 1 121 ? -1.43 3.949 5.469 1 75.81 121 ILE A N 1
ATOM 943 C CA . ILE A 1 121 ? -0.475 2.883 5.754 1 75.81 121 ILE A CA 1
ATOM 944 C C . ILE A 1 121 ? 0.705 2.977 4.785 1 75.81 121 ILE A C 1
ATOM 946 O O . ILE A 1 121 ? 0.522 3.242 3.598 1 75.81 121 ILE A O 1
ATOM 950 N N . ALA A 1 122 ? 1.893 2.828 5.336 1 80.56 122 ALA A N 1
ATOM 951 C CA . ALA A 1 122 ? 3.105 2.838 4.523 1 80.56 122 ALA A CA 1
ATOM 952 C C . ALA A 1 122 ? 3.318 1.489 3.842 1 80.56 122 ALA A C 1
ATOM 954 O O . ALA A 1 122 ? 3.029 0.441 4.422 1 80.56 122 ALA A O 1
ATOM 955 N N . ALA A 1 123 ? 3.828 1.5 2.607 1 90.88 123 ALA A N 1
ATOM 956 C CA . ALA A 1 123 ? 4.059 0.305 1.799 1 90.88 123 ALA A CA 1
ATOM 957 C C . ALA A 1 123 ? 4.91 -0.711 2.553 1 90.88 123 ALA A C 1
ATOM 959 O O . ALA A 1 123 ? 4.695 -1.92 2.436 1 90.88 123 ALA A O 1
ATOM 960 N N . ASP A 1 124 ? 5.832 -0.249 3.422 1 89.81 124 ASP A N 1
ATOM 961 C CA . ASP A 1 124 ? 6.758 -1.124 4.133 1 89.81 124 ASP A CA 1
ATOM 962 C C . ASP A 1 124 ? 6.008 -2.057 5.086 1 89.81 124 ASP A C 1
ATOM 964 O O . ASP A 1 124 ? 6.414 -3.201 5.289 1 89.81 124 ASP A O 1
ATOM 968 N N . PHE A 1 125 ? 4.934 -1.552 5.602 1 93.25 125 PHE A N 1
ATOM 969 C CA . PHE A 1 125 ? 4.164 -2.383 6.52 1 93.25 125 PHE A CA 1
ATOM 970 C C . PHE A 1 125 ? 3.416 -3.475 5.762 1 93.25 125 PHE A C 1
ATOM 972 O O . PHE A 1 125 ? 3.252 -4.586 6.27 1 93.25 125 PHE A O 1
ATOM 979 N N . VAL A 1 126 ? 2.969 -3.146 4.559 1 96.94 126 VAL A N 1
ATOM 980 C CA . VAL A 1 126 ? 2.293 -4.137 3.727 1 96.94 126 VAL A CA 1
ATOM 981 C C . VAL A 1 126 ? 3.287 -5.215 3.295 1 96.94 126 VAL A C 1
ATOM 983 O O . VAL A 1 126 ? 2.982 -6.406 3.355 1 96.94 126 VAL A O 1
ATOM 986 N N . ILE A 1 127 ? 4.473 -4.758 2.943 1 97.25 127 ILE A N 1
ATOM 987 C CA . ILE A 1 127 ? 5.527 -5.684 2.553 1 97.25 127 ILE A CA 1
ATOM 988 C C . ILE A 1 127 ? 5.922 -6.551 3.744 1 97.25 127 ILE A C 1
ATOM 990 O O . ILE A 1 127 ? 6.008 -7.777 3.625 1 97.25 127 ILE A O 1
ATOM 994 N N . GLY A 1 128 ? 6.141 -5.941 4.887 1 97.5 128 GLY A N 1
ATOM 995 C CA . GLY A 1 128 ? 6.508 -6.668 6.09 1 97.5 128 GLY A CA 1
ATOM 996 C C . GLY A 1 128 ? 5.43 -7.617 6.57 1 97.5 128 GLY A C 1
ATOM 997 O O . GLY A 1 128 ? 5.723 -8.742 6.984 1 97.5 128 GLY A O 1
ATOM 998 N N . GLY A 1 129 ? 4.188 -7.098 6.559 1 98.25 129 GLY A N 1
ATOM 999 C CA . GLY A 1 129 ? 3.08 -7.961 6.934 1 98.25 129 GLY A CA 1
ATOM 1000 C C . GLY A 1 129 ? 3.006 -9.234 6.109 1 98.25 129 GLY A C 1
ATOM 1001 O O . GLY A 1 129 ? 2.799 -10.32 6.652 1 98.25 129 GLY A O 1
ATOM 1002 N N . HIS A 1 130 ? 3.137 -9.148 4.805 1 98.44 130 HIS A N 1
ATOM 1003 C CA . HIS A 1 130 ? 3.148 -10.305 3.914 1 98.44 130 HIS A CA 1
ATOM 1004 C C . HIS A 1 130 ? 4.309 -11.234 4.242 1 98.44 130 HIS A C 1
ATOM 1006 O O . HIS A 1 130 ? 4.117 -12.445 4.371 1 98.44 130 HIS A O 1
ATOM 1012 N N . ALA A 1 131 ? 5.527 -10.656 4.336 1 98.62 131 ALA A N 1
ATOM 1013 C CA . ALA A 1 131 ? 6.711 -11.477 4.59 1 98.62 131 ALA A CA 1
ATOM 1014 C C . ALA A 1 131 ? 6.582 -12.227 5.91 1 98.62 131 ALA A C 1
ATOM 1016 O O . ALA A 1 131 ? 6.957 -13.398 6.004 1 98.62 131 ALA A O 1
ATOM 1017 N N . ALA A 1 132 ? 6.047 -11.617 6.895 1 98.31 132 ALA A N 1
ATOM 1018 C CA . ALA A 1 132 ? 5.945 -12.195 8.234 1 98.31 132 ALA A CA 1
ATOM 1019 C C . ALA A 1 132 ? 4.875 -13.281 8.281 1 98.31 132 ALA A C 1
ATOM 1021 O O . ALA A 1 132 ? 5.043 -14.297 8.961 1 98.31 132 ALA A O 1
ATOM 1022 N N . ALA A 1 133 ? 3.791 -13.102 7.586 1 97.94 133 ALA A N 1
ATOM 1023 C CA . ALA A 1 133 ? 2.643 -13.992 7.703 1 97.94 133 ALA A CA 1
ATOM 1024 C C . ALA A 1 133 ? 2.686 -15.086 6.637 1 97.94 133 ALA A C 1
ATOM 1026 O O . ALA A 1 133 ? 2.205 -16.203 6.859 1 97.94 133 ALA A O 1
ATOM 1027 N N . ASP A 1 134 ? 3.232 -14.719 5.453 1 98.38 134 ASP A N 1
ATOM 1028 C CA . ASP A 1 134 ? 3.041 -15.617 4.316 1 98.38 134 ASP A CA 1
ATOM 1029 C C . ASP A 1 134 ? 4.379 -16.141 3.797 1 98.38 134 ASP A C 1
ATOM 1031 O O . ASP A 1 134 ? 4.418 -16.953 2.871 1 98.38 134 ASP A O 1
ATOM 1035 N N . ALA A 1 135 ? 5.508 -15.68 4.293 1 98.56 135 ALA A N 1
ATOM 1036 C CA . ALA A 1 135 ? 6.828 -16.109 3.836 1 98.56 135 ALA A CA 1
ATOM 1037 C C . ALA A 1 135 ? 7.723 -16.484 5.016 1 98.56 135 ALA A C 1
ATOM 1039 O O . ALA A 1 135 ? 7.289 -16.438 6.168 1 98.56 135 ALA A O 1
ATOM 1040 N N . ASP A 1 136 ? 8.922 -16.906 4.703 1 98.19 136 ASP A N 1
ATOM 1041 C CA . ASP A 1 136 ? 9.867 -17.344 5.73 1 98.19 136 ASP A CA 1
ATOM 1042 C C . ASP A 1 136 ? 10.969 -16.297 5.941 1 98.19 136 ASP A C 1
ATOM 1044 O O . ASP A 1 136 ? 11.602 -16.266 6.996 1 98.19 136 ASP A O 1
ATOM 1048 N N . ALA A 1 137 ? 11.18 -15.516 4.93 1 98.31 137 ALA A N 1
ATOM 1049 C CA . ALA A 1 137 ? 12.242 -14.516 4.969 1 98.31 137 ALA A CA 1
ATOM 1050 C C . ALA A 1 137 ? 11.953 -13.367 4.004 1 98.31 137 ALA A C 1
ATOM 1052 O O . ALA A 1 137 ? 11.055 -13.469 3.16 1 98.31 137 ALA A O 1
ATOM 1053 N N . LEU A 1 138 ? 12.688 -12.297 4.191 1 98.56 138 LEU A N 1
ATOM 1054 C CA . LEU A 1 138 ? 12.578 -11.102 3.363 1 98.56 138 LEU A CA 1
ATOM 1055 C C . LEU A 1 138 ? 13.961 -10.609 2.934 1 98.56 138 LEU A C 1
ATOM 1057 O O . LEU A 1 138 ? 14.875 -10.531 3.754 1 98.56 138 LEU A O 1
ATOM 1061 N N . ILE A 1 139 ? 14.078 -10.383 1.638 1 98.62 139 ILE A N 1
ATOM 1062 C CA . ILE A 1 139 ? 15.266 -9.688 1.148 1 98.62 139 ILE A CA 1
ATOM 1063 C C . ILE A 1 139 ? 14.992 -8.188 1.076 1 98.62 139 ILE A C 1
ATOM 1065 O O . ILE A 1 139 ? 14.156 -7.738 0.292 1 98.62 139 ILE A O 1
ATOM 1069 N N . SER A 1 140 ? 15.672 -7.434 1.893 1 96.38 140 SER A N 1
ATOM 1070 C CA . SER A 1 140 ? 15.516 -5.984 1.93 1 96.38 140 SER A CA 1
ATOM 1071 C C . SER A 1 140 ? 16.766 -5.312 2.504 1 96.38 140 SER A C 1
ATOM 1073 O O . SER A 1 140 ? 17.438 -5.883 3.352 1 96.38 140 SER A O 1
ATOM 1075 N N . PHE A 1 141 ? 16.984 -4.051 2.057 1 90.81 141 PHE A N 1
ATOM 1076 C CA . PHE A 1 141 ? 18.094 -3.281 2.592 1 90.81 141 PHE A CA 1
ATOM 1077 C C . PHE A 1 141 ? 17.625 -2.346 3.699 1 90.81 141 PHE A C 1
ATOM 1079 O O . PHE A 1 141 ? 18.438 -1.663 4.328 1 90.81 141 PHE A O 1
ATOM 1086 N N . ASP A 1 142 ? 16.312 -2.326 3.951 1 84.19 142 ASP A N 1
ATOM 1087 C CA . ASP A 1 142 ? 15.773 -1.582 5.082 1 84.19 142 ASP A CA 1
ATOM 1088 C C . ASP A 1 142 ? 15.695 -2.459 6.328 1 84.19 142 ASP A C 1
ATOM 1090 O O . ASP A 1 142 ? 14.633 -2.561 6.957 1 84.19 142 ASP A O 1
ATOM 1094 N N . THR A 1 143 ? 16.797 -3.064 6.699 1 86.38 143 THR A N 1
ATOM 1095 C CA . THR A 1 143 ? 16.859 -4.082 7.742 1 86.38 143 THR A CA 1
ATOM 1096 C C . THR A 1 143 ? 16.453 -3.5 9.094 1 86.38 143 THR A C 1
ATOM 1098 O O . THR A 1 143 ? 15.727 -4.141 9.859 1 86.38 143 THR A O 1
ATOM 1101 N N . ALA A 1 144 ? 16.875 -2.309 9.43 1 79.19 144 ALA A N 1
ATOM 1102 C CA . ALA A 1 144 ? 16.578 -1.689 10.719 1 79.19 144 ALA A CA 1
ATOM 1103 C C . ALA A 1 144 ? 15.07 -1.52 10.906 1 79.19 144 ALA A C 1
ATOM 1105 O O . ALA A 1 144 ? 14.539 -1.807 11.984 1 79.19 144 ALA A O 1
ATOM 1106 N N . PHE A 1 145 ? 14.383 -1.111 9.797 1 78.75 145 PHE A N 1
ATOM 1107 C CA . PHE A 1 145 ? 12.938 -0.922 9.852 1 78.75 145 PHE A CA 1
ATOM 1108 C C . PHE A 1 145 ? 12.234 -2.236 10.156 1 78.75 145 PHE A C 1
ATOM 1110 O O . PHE A 1 145 ? 11.391 -2.299 11.062 1 78.75 145 PHE A O 1
ATOM 1117 N N . TYR A 1 146 ? 12.578 -3.291 9.414 1 90 146 TYR A N 1
ATOM 1118 C CA . TYR A 1 146 ? 11.852 -4.551 9.531 1 90 146 TYR A CA 1
ATOM 1119 C C . TYR A 1 146 ? 12.188 -5.262 10.836 1 90 146 TYR A C 1
ATOM 1121 O O . TYR A 1 146 ? 11.344 -5.941 11.422 1 90 146 TYR A O 1
ATOM 1129 N N . ARG A 1 147 ? 13.391 -5.039 11.352 1 87.31 147 ARG A N 1
ATOM 1130 C CA . ARG A 1 147 ? 13.742 -5.621 12.641 1 87.31 147 ARG A CA 1
ATOM 1131 C C . ARG A 1 147 ? 12.953 -4.973 13.773 1 87.31 147 ARG A C 1
ATOM 1133 O O . ARG A 1 147 ? 12.617 -5.629 14.758 1 87.31 147 ARG A O 1
ATOM 1140 N N . THR A 1 148 ? 12.656 -3.752 13.594 1 83.19 148 THR A N 1
ATOM 1141 C CA . THR A 1 148 ? 11.93 -3.002 14.617 1 83.19 148 THR A CA 1
ATOM 1142 C C . THR A 1 148 ? 10.453 -3.383 14.625 1 83.19 148 THR A C 1
ATOM 1144 O O . THR A 1 148 ? 9.891 -3.689 15.68 1 83.19 148 THR A O 1
ATOM 1147 N N . TYR A 1 149 ? 9.82 -3.488 13.484 1 87.25 149 TYR A N 1
ATOM 1148 C CA . TYR A 1 149 ? 8.367 -3.578 13.445 1 87.25 149 TYR A CA 1
ATOM 1149 C C . TYR A 1 149 ? 7.914 -5.004 13.141 1 87.25 149 TYR A C 1
ATOM 1151 O O . TYR A 1 149 ? 6.75 -5.352 13.352 1 87.25 149 TYR A O 1
ATOM 1159 N N . PHE A 1 150 ? 8.812 -5.781 12.688 1 94.75 150 PHE A N 1
ATOM 1160 C CA . PHE A 1 150 ? 8.578 -7.199 12.445 1 94.75 150 PHE A CA 1
ATOM 1161 C C . PHE A 1 150 ? 9.727 -8.039 12.984 1 94.75 150 PHE A C 1
ATOM 1163 O O . PHE A 1 150 ? 10.406 -8.734 12.219 1 94.75 150 PHE A O 1
ATOM 1170 N N . PRO A 1 151 ? 9.898 -8.047 14.266 1 93.94 151 PRO A N 1
ATOM 1171 C CA . PRO A 1 151 ? 11.07 -8.688 14.867 1 93.94 151 PRO A CA 1
ATOM 1172 C C . PRO A 1 151 ? 11.109 -10.195 14.625 1 93.94 151 PRO A C 1
ATOM 1174 O O . PRO A 1 151 ? 12.18 -10.812 14.711 1 93.94 151 PRO A O 1
ATOM 1177 N N . GLU A 1 152 ? 9.984 -10.875 14.32 1 96.69 152 GLU A N 1
ATOM 1178 C CA . GLU A 1 152 ? 9.914 -12.312 14.062 1 96.69 152 GLU A CA 1
ATOM 1179 C C . GLU A 1 152 ? 10.406 -12.648 12.664 1 96.69 152 GLU A C 1
ATOM 1181 O O . GLU A 1 152 ? 10.633 -13.82 12.344 1 96.69 152 GLU A O 1
ATOM 1186 N N . LEU A 1 153 ? 10.555 -11.625 11.82 1 96.81 153 LEU A N 1
ATOM 1187 C CA . LEU A 1 153 ? 10.867 -11.812 10.406 1 96.81 153 LEU A CA 1
ATOM 1188 C C . LEU A 1 153 ? 12.375 -11.938 10.188 1 96.81 153 LEU A C 1
ATOM 1190 O O . LEU A 1 153 ? 13.148 -11.141 10.727 1 96.81 153 LEU A O 1
ATOM 1194 N N . THR A 1 154 ? 12.82 -12.953 9.469 1 97.75 154 THR A N 1
ATOM 1195 C CA . THR A 1 154 ? 14.211 -13.062 9.023 1 97.75 154 THR A CA 1
ATOM 1196 C C . THR A 1 154 ? 14.453 -12.172 7.812 1 97.75 154 THR A C 1
ATOM 1198 O O . THR A 1 154 ? 13.812 -12.328 6.773 1 97.75 154 THR A O 1
ATOM 1201 N N . VAL A 1 155 ? 15.383 -11.258 7.953 1 97.12 155 VAL A N 1
ATOM 1202 C CA . VAL A 1 155 ? 15.648 -10.312 6.875 1 97.12 155 VAL A CA 1
ATOM 1203 C C . VAL A 1 155 ? 17.078 -10.508 6.359 1 97.12 155 VAL A C 1
ATOM 1205 O O . VAL A 1 155 ? 18.016 -10.664 7.148 1 97.12 155 VAL A O 1
ATOM 1208 N N . HIS A 1 156 ? 17.156 -10.602 5.059 1 97.31 156 HIS A N 1
ATOM 1209 C CA . HIS A 1 156 ? 18.438 -10.695 4.383 1 97.31 156 HIS A CA 1
ATOM 1210 C C . HIS A 1 156 ? 18.703 -9.461 3.527 1 97.31 156 HIS A C 1
ATOM 1212 O O . HIS A 1 156 ? 17.781 -8.891 2.955 1 97.31 156 HIS A O 1
ATOM 1218 N N . PRO A 1 157 ? 19.922 -9.031 3.312 1 94.25 157 PRO A N 1
ATOM 1219 C CA . PRO A 1 157 ? 21.109 -9.594 3.971 1 94.25 157 PRO A CA 1
ATOM 1220 C C . PRO A 1 157 ? 21.125 -9.336 5.477 1 94.25 157 PRO A C 1
ATOM 1222 O O . PRO A 1 157 ? 20.438 -8.438 5.957 1 94.25 157 PRO A O 1
ATOM 1225 N N . ALA A 1 158 ? 21.922 -10.109 6.176 1 82.06 158 ALA A N 1
ATOM 1226 C CA . ALA A 1 158 ? 22 -10.023 7.633 1 82.06 158 ALA A CA 1
ATOM 1227 C C . ALA A 1 158 ? 22.781 -8.789 8.062 1 82.06 158 ALA A C 1
ATOM 1229 O O . ALA A 1 158 ? 23.688 -8.336 7.352 1 82.06 158 ALA A O 1
ATOM 1230 N N . MET B 1 1 ? -22.438 -3.473 -12.32 1 95.62 1 MET B N 1
ATOM 1231 C CA . MET B 1 1 ? -21.5 -2.396 -12.008 1 95.62 1 MET B CA 1
ATOM 1232 C C . MET B 1 1 ? -20.672 -2.734 -10.766 1 95.62 1 MET B C 1
ATOM 1234 O O . MET B 1 1 ? -21.188 -3.357 -9.828 1 95.62 1 MET B O 1
ATOM 1238 N N . ILE B 1 2 ? -19.438 -2.424 -10.789 1 98.5 2 ILE B N 1
ATOM 1239 C CA . ILE B 1 2 ? -18.562 -2.652 -9.633 1 98.5 2 ILE B CA 1
ATOM 1240 C C . ILE B 1 2 ? -18.172 -1.315 -9.008 1 98.5 2 ILE B C 1
ATOM 1242 O O . ILE B 1 2 ? -17.688 -0.42 -9.695 1 98.5 2 ILE B O 1
ATOM 1246 N N . THR B 1 3 ? -18.438 -1.158 -7.691 1 98.75 3 THR B N 1
ATOM 1247 C CA . THR B 1 3 ? -18.078 0.049 -6.957 1 98.75 3 THR B CA 1
ATOM 1248 C C . THR B 1 3 ? -17.047 -0.27 -5.875 1 98.75 3 THR B C 1
ATOM 1250 O O . THR B 1 3 ? -17.281 -1.143 -5.031 1 98.75 3 THR B O 1
ATOM 1253 N N . ALA B 1 4 ? -15.93 0.421 -5.949 1 98.81 4 ALA B N 1
ATOM 1254 C CA . ALA B 1 4 ? -14.914 0.3 -4.906 1 98.81 4 ALA B CA 1
ATOM 1255 C C . ALA B 1 4 ? -15.188 1.27 -3.758 1 98.81 4 ALA B C 1
ATOM 1257 O O . ALA B 1 4 ? -15.812 2.311 -3.953 1 98.81 4 ALA B O 1
ATOM 1258 N N . VAL B 1 5 ? -14.719 0.902 -2.541 1 98.62 5 VAL B N 1
ATOM 1259 C CA . VAL B 1 5 ? -14.93 1.746 -1.369 1 98.62 5 VAL B CA 1
ATOM 1260 C C . VAL B 1 5 ? -13.586 2.061 -0.713 1 98.62 5 VAL B C 1
ATOM 1262 O O . VAL B 1 5 ? -12.789 1.158 -0.457 1 98.62 5 VAL B O 1
ATOM 1265 N N . ASP B 1 6 ? -13.367 3.309 -0.465 1 97.06 6 ASP B N 1
ATOM 1266 C CA . ASP B 1 6 ? -12.164 3.826 0.176 1 97.06 6 ASP B CA 1
ATOM 1267 C C . ASP B 1 6 ? -12.25 3.684 1.694 1 97.06 6 ASP B C 1
ATOM 1269 O O . ASP B 1 6 ? -13.336 3.537 2.252 1 97.06 6 ASP B O 1
ATOM 1273 N N . THR B 1 7 ? -11.141 3.734 2.314 1 95.94 7 THR B N 1
ATOM 1274 C CA . THR B 1 7 ? -11.016 3.557 3.756 1 95.94 7 THR B CA 1
ATOM 1275 C C . THR B 1 7 ? -11.836 4.602 4.504 1 95.94 7 THR B C 1
ATOM 1277 O O . THR B 1 7 ? -12.539 4.277 5.465 1 95.94 7 THR B O 1
ATOM 1280 N N . ASN B 1 8 ? -11.719 5.848 4.07 1 92.81 8 ASN B N 1
ATOM 1281 C CA . ASN B 1 8 ? -12.352 6.941 4.805 1 92.81 8 ASN B CA 1
ATOM 1282 C C . ASN B 1 8 ? -13.867 6.809 4.816 1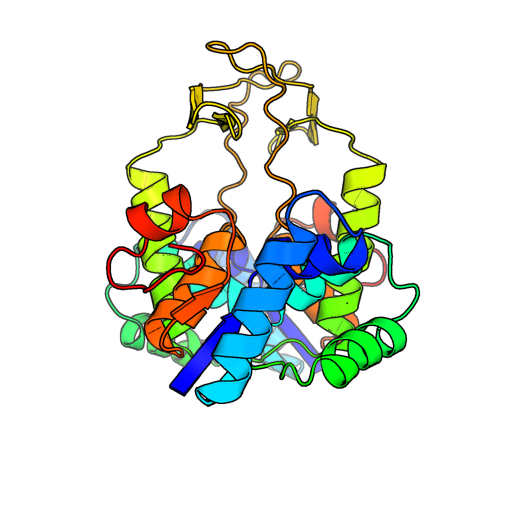 92.81 8 ASN B C 1
ATOM 1284 O O . ASN B 1 8 ? -14.523 7.184 5.789 1 92.81 8 ASN B O 1
ATOM 1288 N N . ALA B 1 9 ? -14.477 6.262 3.785 1 96.75 9 ALA B N 1
ATOM 1289 C CA . ALA B 1 9 ? -15.914 6.043 3.746 1 96.75 9 ALA B CA 1
ATOM 1290 C C . ALA B 1 9 ? -16.344 5.004 4.781 1 96.75 9 ALA B C 1
ATOM 1292 O O . ALA B 1 9 ? -17.406 5.125 5.387 1 96.75 9 ALA B O 1
ATOM 1293 N N . LEU B 1 10 ? -15.578 3.992 4.945 1 97.31 10 LEU B N 1
ATOM 1294 C CA . LEU B 1 10 ? -15.883 2.939 5.906 1 97.31 10 LEU B CA 1
ATOM 1295 C C . LEU B 1 10 ? -15.648 3.426 7.332 1 97.31 10 LEU B C 1
ATOM 1297 O O . LEU B 1 10 ? -16.422 3.094 8.242 1 97.31 10 LEU B O 1
ATOM 1301 N N . LEU B 1 11 ? -14.586 4.223 7.535 1 94.94 11 LEU B N 1
ATOM 1302 C CA . LEU B 1 11 ? -14.32 4.773 8.859 1 94.94 11 LEU B CA 1
ATOM 1303 C C . LEU B 1 11 ? -15.438 5.723 9.281 1 94.94 11 LEU B C 1
ATOM 1305 O O . LEU B 1 11 ? -15.789 5.785 10.461 1 94.94 11 LEU B O 1
ATOM 1309 N N . ALA B 1 12 ? -15.93 6.457 8.297 1 94.81 12 ALA B N 1
ATOM 1310 C CA . ALA B 1 12 ? -17.062 7.34 8.602 1 94.81 12 ALA B CA 1
ATOM 1311 C C . ALA B 1 12 ? -18.219 6.562 9.219 1 94.81 12 ALA B C 1
ATOM 1313 O O . ALA B 1 12 ? -18.844 7.027 10.164 1 94.81 12 ALA B O 1
ATOM 1314 N N . LEU B 1 13 ? -18.5 5.387 8.719 1 96.25 13 LEU B N 1
ATOM 1315 C CA . LEU B 1 13 ? -19.578 4.535 9.242 1 96.25 13 LEU B CA 1
ATOM 1316 C C . LEU B 1 13 ? -19.219 3.992 10.617 1 96.25 13 LEU B C 1
ATOM 1318 O O . LEU B 1 13 ? -20.047 3.975 11.523 1 96.25 13 LEU B O 1
ATOM 1322 N N . LEU B 1 14 ? -17.984 3.557 10.734 1 94 14 LEU B N 1
ATOM 1323 C CA . LEU B 1 14 ? -17.531 2.941 11.969 1 94 14 LEU B CA 1
ATOM 1324 C C . LEU B 1 14 ? -17.609 3.926 13.133 1 94 14 LEU B C 1
ATOM 1326 O O . LEU B 1 14 ? -18 3.551 14.242 1 94 14 LEU B O 1
ATOM 1330 N N . TYR B 1 15 ? -17.297 5.172 12.867 1 94 15 TYR B N 1
ATOM 1331 C CA . TYR B 1 15 ? -17.203 6.152 13.945 1 94 15 TYR B CA 1
ATOM 1332 C C . TYR B 1 15 ? -18.422 7.066 13.961 1 94 15 TYR B C 1
ATOM 1334 O O . TYR B 1 15 ? -18.5 7.984 14.781 1 94 15 TYR B O 1
ATOM 1342 N N . ASP B 1 16 ? -19.312 6.801 13.109 1 94.94 16 ASP B N 1
ATOM 1343 C CA . ASP B 1 16 ? -20.516 7.613 13 1 94.94 16 ASP B CA 1
ATOM 1344 C C . ASP B 1 16 ? -20.172 9.102 12.992 1 94.94 16 ASP B C 1
ATOM 1346 O O . ASP B 1 16 ? -20.688 9.867 13.812 1 94.94 16 ASP B O 1
ATOM 1350 N N . ASP B 1 17 ? -19.234 9.453 12.117 1 92.31 17 ASP B N 1
ATOM 1351 C CA . ASP B 1 17 ? -18.797 10.844 12.062 1 92.31 17 ASP B CA 1
ATOM 1352 C C . ASP B 1 17 ? -19.688 11.664 11.125 1 92.31 17 ASP B C 1
ATOM 1354 O O . ASP B 1 17 ? -20.797 11.234 10.789 1 92.31 17 ASP B O 1
ATOM 1358 N N . GLU B 1 18 ? -19.312 12.875 10.828 1 94.5 18 GLU B N 1
ATOM 1359 C CA . GLU B 1 18 ? -20.156 13.805 10.07 1 94.5 18 GLU B CA 1
ATOM 1360 C C . GLU B 1 18 ? -20.438 13.273 8.664 1 94.5 18 GLU B C 1
ATOM 1362 O O . GLU B 1 18 ? -21.406 13.68 8.023 1 94.5 18 GLU B O 1
ATOM 1367 N N . HIS B 1 19 ? -19.625 12.289 8.203 1 94.06 19 HIS B N 1
ATOM 1368 C CA . HIS B 1 19 ? -19.766 11.758 6.855 1 94.06 19 HIS B CA 1
ATOM 1369 C C . HIS B 1 19 ? -20.531 10.438 6.855 1 94.06 19 HIS B C 1
ATOM 1371 O O . HIS B 1 19 ? -20.781 9.859 5.797 1 94.06 19 HIS B O 1
ATOM 1377 N N . ALA B 1 20 ? -20.891 9.953 7.992 1 96.75 20 ALA B N 1
ATOM 1378 C CA . ALA B 1 20 ? -21.5 8.633 8.125 1 96.75 20 ALA B CA 1
ATOM 1379 C C . ALA B 1 20 ? -22.766 8.523 7.277 1 96.75 20 ALA B C 1
ATOM 1381 O O . ALA B 1 20 ? -22.969 7.543 6.559 1 96.75 20 ALA B O 1
ATOM 1382 N N . GLY B 1 21 ? -23.609 9.539 7.375 1 97.44 21 GLY B N 1
ATOM 1383 C CA . GLY B 1 21 ? -24.844 9.539 6.602 1 97.44 21 GLY B CA 1
ATOM 1384 C C . GLY B 1 21 ? -24.609 9.477 5.102 1 97.44 21 GLY B C 1
ATOM 1385 O O . GLY B 1 21 ? -25.25 8.703 4.395 1 97.44 21 GLY B O 1
ATOM 1386 N N . THR B 1 22 ? -23.75 10.305 4.621 1 97.81 22 THR B N 1
ATOM 1387 C CA . THR B 1 22 ? -23.406 10.328 3.201 1 97.81 22 THR B CA 1
ATOM 1388 C C . THR B 1 22 ? -22.797 8.992 2.775 1 97.81 22 THR B C 1
ATOM 1390 O O . THR B 1 22 ? -23.109 8.477 1.7 1 97.81 22 THR B O 1
ATOM 1393 N N . SER B 1 23 ? -21.922 8.414 3.539 1 97.56 23 SER B N 1
ATOM 1394 C CA . SER B 1 23 ? -21.328 7.117 3.244 1 97.56 23 SER B CA 1
ATOM 1395 C C . SER B 1 23 ? -22.391 6.031 3.113 1 97.56 23 SER B C 1
ATOM 1397 O O . SER B 1 23 ? -22.359 5.227 2.18 1 97.56 23 SER B O 1
ATOM 1399 N N . GLU B 1 24 ? -23.312 6.031 4.055 1 97.69 24 GLU B N 1
ATOM 1400 C CA . GLU B 1 24 ? -24.391 5.059 4.02 1 97.69 24 GLU B CA 1
ATOM 1401 C C . GLU B 1 24 ? -25.219 5.203 2.744 1 97.69 24 GLU B C 1
ATOM 1403 O O . GLU B 1 24 ? -25.562 4.207 2.104 1 97.69 24 GLU B O 1
ATOM 1408 N N . THR B 1 25 ? -25.547 6.387 2.428 1 98 25 THR B N 1
ATOM 1409 C CA . THR B 1 25 ? -26.344 6.66 1.234 1 98 25 THR B CA 1
ATOM 1410 C C . THR B 1 25 ? -25.625 6.164 -0.018 1 98 25 THR B C 1
ATOM 1412 O O . THR B 1 25 ? -26.234 5.52 -0.874 1 98 25 THR B O 1
ATOM 1415 N N . GLU B 1 26 ? -24.375 6.398 -0.134 1 98.06 26 GLU B N 1
ATOM 1416 C CA . GLU B 1 26 ? -23.594 5.996 -1.304 1 98.06 26 GLU B CA 1
ATOM 1417 C C . GLU B 1 26 ? -23.453 4.477 -1.371 1 98.06 26 GLU B C 1
ATOM 1419 O O . GLU B 1 26 ? -23.469 3.895 -2.457 1 98.06 26 GLU B O 1
ATOM 1424 N N . LEU B 1 27 ? -23.25 3.832 -0.24 1 98 27 LEU B N 1
ATOM 1425 C CA . LEU B 1 27 ? -23.156 2.377 -0.219 1 98 27 LEU B CA 1
ATOM 1426 C C . LEU B 1 27 ? -24.469 1.742 -0.656 1 98 27 LEU B C 1
ATOM 1428 O O . LEU B 1 27 ? -24.469 0.769 -1.413 1 98 27 LEU B O 1
ATOM 1432 N N . ARG B 1 28 ? -25.562 2.307 -0.185 1 97.56 28 ARG B N 1
ATOM 1433 C CA . ARG B 1 28 ? -26.875 1.803 -0.58 1 97.56 28 ARG B CA 1
ATOM 1434 C C . ARG B 1 28 ? -27.078 1.927 -2.086 1 97.56 28 ARG B C 1
ATOM 1436 O O . ARG B 1 28 ? -27.594 1.012 -2.725 1 97.56 28 ARG B O 1
ATOM 1443 N N . ARG B 1 29 ? -26.75 3.037 -2.58 1 97.19 29 ARG B N 1
ATOM 1444 C CA . ARG B 1 29 ? -26.828 3.234 -4.023 1 97.19 29 ARG B CA 1
ATOM 1445 C C . ARG B 1 29 ? -25.969 2.211 -4.762 1 97.19 29 ARG B C 1
ATOM 1447 O O . ARG B 1 29 ? -26.422 1.597 -5.73 1 97.19 29 ARG B O 1
ATOM 1454 N N . ALA B 1 30 ? -24.719 2.014 -4.336 1 97.81 30 ALA B N 1
ATOM 1455 C CA . ALA B 1 30 ? -23.781 1.084 -4.961 1 97.81 30 ALA B CA 1
ATOM 1456 C C . ALA B 1 30 ? -24.344 -0.337 -4.961 1 97.81 30 ALA B C 1
ATOM 1458 O O . ALA B 1 30 ? -24.188 -1.071 -5.938 1 97.81 30 ALA B O 1
ATOM 1459 N N . TYR B 1 31 ? -25.031 -0.638 -3.852 1 96.25 31 TYR B N 1
ATOM 1460 C CA . TYR B 1 31 ? -25.609 -1.97 -3.723 1 96.25 31 TYR B CA 1
ATOM 1461 C C . TYR B 1 31 ? -26.688 -2.197 -4.773 1 96.25 31 TYR B C 1
ATOM 1463 O O . TYR B 1 31 ? -26.844 -3.309 -5.281 1 96.25 31 TYR B O 1
ATOM 1471 N N . ARG B 1 32 ? -27.312 -1.179 -5.027 1 96.44 32 ARG B N 1
ATOM 1472 C CA . ARG B 1 32 ? -28.391 -1.284 -6.016 1 96.44 32 ARG B CA 1
ATOM 1473 C C . ARG B 1 32 ? -27.828 -1.471 -7.418 1 96.44 32 ARG B C 1
ATOM 1475 O O . ARG B 1 32 ? -28.438 -2.123 -8.258 1 96.44 32 ARG B O 1
ATOM 1482 N N . ASP B 1 33 ? -26.672 -0.973 -7.641 1 95.75 33 ASP B N 1
ATOM 1483 C CA . ASP B 1 33 ? -26.094 -0.942 -8.977 1 95.75 33 ASP B CA 1
ATOM 1484 C C . ASP B 1 33 ? -25.266 -2.199 -9.25 1 95.75 33 ASP B C 1
ATOM 1486 O O . ASP B 1 33 ? -25 -2.533 -10.398 1 95.75 33 ASP B O 1
ATOM 1490 N N . GLY B 1 34 ? -24.812 -2.826 -8.164 1 97.56 34 GLY B N 1
ATOM 1491 C CA . GLY B 1 34 ? -24 -4.008 -8.391 1 97.56 34 GLY B CA 1
ATOM 1492 C C . GLY B 1 34 ? -23.094 -4.34 -7.215 1 97.56 34 GLY B C 1
ATOM 1493 O O . GLY B 1 34 ? -23.484 -4.152 -6.055 1 97.56 34 GLY B O 1
ATOM 1494 N N . ARG B 1 35 ? -21.938 -4.961 -7.508 1 98.12 35 ARG B N 1
ATOM 1495 C CA . ARG B 1 35 ? -21.016 -5.434 -6.477 1 98.12 35 ARG B CA 1
ATOM 1496 C C . ARG B 1 35 ? -20.281 -4.27 -5.824 1 98.12 35 ARG B C 1
ATOM 1498 O O . ARG B 1 35 ? -19.891 -3.314 -6.5 1 98.12 35 ARG B O 1
ATOM 1505 N N . VAL B 1 36 ? -20.094 -4.344 -4.543 1 98.75 36 VAL B N 1
ATOM 1506 C CA . VAL B 1 36 ? -19.297 -3.406 -3.771 1 98.75 36 VAL B CA 1
ATOM 1507 C C . VAL B 1 36 ? -18.031 -4.102 -3.264 1 98.75 36 VAL B C 1
ATOM 1509 O O . VAL B 1 36 ? -18.109 -5.164 -2.641 1 98.75 36 VAL B O 1
ATOM 1512 N N . VAL B 1 37 ? -16.844 -3.447 -3.59 1 98.75 37 VAL B N 1
ATOM 1513 C CA . VAL B 1 37 ? -15.602 -4.156 -3.318 1 98.75 37 VAL B CA 1
ATOM 1514 C C . VAL B 1 37 ? -14.625 -3.23 -2.592 1 98.75 37 VAL B C 1
ATOM 1516 O O . VAL B 1 37 ? -14.781 -2.008 -2.627 1 98.75 37 VAL B O 1
ATOM 1519 N N . THR B 1 38 ? -13.734 -3.781 -1.88 1 98.06 38 THR B N 1
ATOM 1520 C CA . THR B 1 38 ? -12.586 -3.078 -1.321 1 98.06 38 THR B CA 1
ATOM 1521 C C . THR B 1 38 ? -11.305 -3.877 -1.543 1 98.06 38 THR B C 1
ATOM 1523 O O . THR B 1 38 ? -11.336 -4.961 -2.129 1 98.06 38 THR B O 1
ATOM 1526 N N . THR B 1 39 ? -10.195 -3.271 -1.159 1 97.75 39 THR B N 1
ATOM 1527 C CA . THR B 1 39 ? -8.898 -3.873 -1.459 1 97.75 39 THR B CA 1
ATOM 1528 C C . THR B 1 39 ? -8.148 -4.211 -0.173 1 97.75 39 THR B C 1
ATOM 1530 O O . THR B 1 39 ? -8.492 -3.717 0.902 1 97.75 39 THR B O 1
ATOM 1533 N N . PRO B 1 40 ? -7.074 -5.07 -0.303 1 97.5 40 PRO B N 1
ATOM 1534 C CA . PRO B 1 40 ? -6.262 -5.418 0.864 1 97.5 40 PRO B CA 1
ATOM 1535 C C . PRO B 1 40 ? -5.621 -4.199 1.522 1 97.5 40 PRO B C 1
ATOM 1537 O O . PRO B 1 40 ? -5.438 -4.176 2.742 1 97.5 40 PRO B O 1
ATOM 1540 N N . ILE B 1 41 ? -5.32 -3.199 0.751 1 96.81 41 ILE B N 1
ATOM 1541 C CA . ILE B 1 41 ? -4.715 -2.01 1.338 1 96.81 41 ILE B CA 1
ATOM 1542 C C . ILE B 1 41 ? -5.73 -1.299 2.229 1 96.81 41 ILE B C 1
ATOM 1544 O O . ILE B 1 41 ? -5.379 -0.785 3.293 1 96.81 41 ILE B O 1
ATOM 1548 N N . VAL B 1 42 ? -6.949 -1.217 1.834 1 97.06 42 VAL B N 1
ATOM 1549 C CA . VAL B 1 42 ? -8.008 -0.642 2.656 1 97.06 42 VAL B CA 1
ATOM 1550 C C . VAL B 1 42 ? -8.219 -1.496 3.904 1 97.06 42 VAL B C 1
ATOM 1552 O O . VAL B 1 42 ? -8.367 -0.967 5.008 1 97.06 42 VAL B O 1
ATOM 1555 N N . TYR B 1 43 ? -8.211 -2.812 3.691 1 97.56 43 TYR B N 1
ATOM 1556 C CA . TYR B 1 43 ? -8.32 -3.75 4.805 1 97.56 43 TYR B CA 1
ATOM 1557 C C . TYR B 1 43 ? -7.23 -3.492 5.844 1 97.56 43 TYR B C 1
ATOM 1559 O O . TYR B 1 43 ? -7.512 -3.443 7.043 1 97.56 43 TYR B O 1
ATOM 1567 N N . ALA B 1 44 ? -6.016 -3.354 5.387 1 97 44 ALA B N 1
ATOM 1568 C CA . ALA B 1 44 ? -4.887 -3.1 6.281 1 97 44 ALA B CA 1
ATOM 1569 C C . ALA B 1 44 ? -5.055 -1.772 7.012 1 97 44 ALA B C 1
ATOM 1571 O O . ALA B 1 44 ? -4.754 -1.671 8.203 1 97 44 ALA B O 1
ATOM 1572 N N . GLU B 1 45 ? -5.5 -0.759 6.312 1 94.31 45 GLU B N 1
ATOM 1573 C CA . GLU B 1 45 ? -5.715 0.543 6.934 1 94.31 45 GLU B CA 1
ATOM 1574 C C . GLU B 1 45 ? -6.781 0.463 8.023 1 94.31 45 GLU B C 1
ATOM 1576 O O . GLU B 1 45 ? -6.633 1.067 9.094 1 94.31 45 GLU B O 1
ATOM 1581 N N . LEU B 1 46 ? -7.859 -0.257 7.777 1 95.94 46 LEU B N 1
ATOM 1582 C CA . LEU B 1 46 ? -8.898 -0.444 8.781 1 95.94 46 LEU B CA 1
ATOM 1583 C C . LEU B 1 46 ? -8.359 -1.182 10 1 95.94 46 LEU B C 1
ATOM 1585 O O . LEU B 1 46 ? -8.656 -0.812 11.141 1 95.94 46 LEU B O 1
ATOM 1589 N N . ALA B 1 47 ? -7.582 -2.217 9.695 1 95.62 47 ALA B N 1
ATOM 1590 C CA . ALA B 1 47 ? -6.961 -2.965 10.789 1 95.62 47 ALA B CA 1
ATOM 1591 C C . ALA B 1 47 ? -6.078 -2.057 11.641 1 95.62 47 ALA B C 1
ATOM 1593 O O . ALA B 1 47 ? -6.027 -2.205 12.867 1 95.62 47 ALA B O 1
ATOM 1594 N N . GLY B 1 48 ? -5.438 -1.133 11.016 1 93.56 48 GLY B N 1
ATOM 1595 C CA . GLY B 1 48 ? -4.516 -0.236 11.695 1 93.56 48 GLY B CA 1
ATOM 1596 C C . GLY B 1 48 ? -5.215 0.857 12.484 1 93.56 48 GLY B C 1
ATOM 1597 O O . GLY B 1 48 ? -4.586 1.553 13.281 1 93.56 48 GLY B O 1
ATOM 1598 N N . ASP B 1 49 ? -6.426 1.047 12.195 1 87.75 49 ASP B N 1
ATOM 1599 C CA . ASP B 1 49 ? -7.176 2.098 12.875 1 87.75 49 ASP B CA 1
ATOM 1600 C C . ASP B 1 49 ? -7.391 1.755 14.344 1 87.75 49 ASP B C 1
ATOM 1602 O O . ASP B 1 49 ? -7.59 2.646 15.172 1 87.75 49 ASP B O 1
ATOM 1606 N N . GLY B 1 50 ? -7.438 0.461 14.711 1 87.5 50 GLY B N 1
ATOM 1607 C CA . GLY B 1 50 ? -7.492 0.05 16.109 1 87.5 50 GLY B CA 1
ATOM 1608 C C . GLY B 1 50 ? -8.891 -0.31 16.562 1 87.5 50 GLY B C 1
ATOM 1609 O O . GLY B 1 50 ? -9.078 -0.744 17.703 1 87.5 50 GLY B O 1
ATOM 1610 N N . HIS B 1 51 ? -9.844 -0.186 15.758 1 91.12 51 HIS B N 1
ATOM 1611 C CA . HIS B 1 51 ? -11.219 -0.482 16.125 1 91.12 51 HIS B CA 1
ATOM 1612 C C . HIS B 1 51 ? -11.461 -1.986 16.203 1 91.12 51 HIS B C 1
ATOM 1614 O O . HIS B 1 51 ? -12.312 -2.447 16.969 1 91.12 51 HIS B O 1
ATOM 1620 N N . PHE B 1 52 ? -10.805 -2.709 15.367 1 94.62 52 PHE B N 1
ATOM 1621 C CA . PHE B 1 52 ? -11.016 -4.148 15.297 1 94.62 52 PHE B CA 1
ATOM 1622 C C . PHE B 1 52 ? -9.914 -4.891 16.047 1 94.62 52 PHE B C 1
ATOM 1624 O O . PHE B 1 52 ? -8.734 -4.777 15.711 1 94.62 52 PHE B O 1
ATOM 1631 N N . ASP B 1 53 ? -10.297 -5.723 16.938 1 92.88 53 ASP B N 1
ATOM 1632 C CA . ASP B 1 53 ? -9.336 -6.445 17.766 1 92.88 53 ASP B CA 1
ATOM 1633 C C . ASP B 1 53 ? -8.711 -7.605 17 1 92.88 53 ASP B C 1
ATOM 1635 O O . ASP B 1 53 ? -7.59 -8.023 17.297 1 92.88 53 ASP B O 1
ATOM 1639 N N . THR B 1 54 ? -9.508 -8.164 16.047 1 95 54 THR B N 1
ATOM 1640 C CA . THR B 1 54 ? -9.039 -9.305 15.273 1 95 54 THR B CA 1
ATOM 1641 C C . THR B 1 54 ? -9.398 -9.148 13.797 1 95 54 THR B C 1
ATOM 1643 O O . THR B 1 54 ? -10.266 -8.344 13.453 1 95 54 THR B O 1
ATOM 1646 N N . ALA B 1 55 ? -8.703 -9.969 12.992 1 95.81 55 ALA B N 1
ATOM 1647 C CA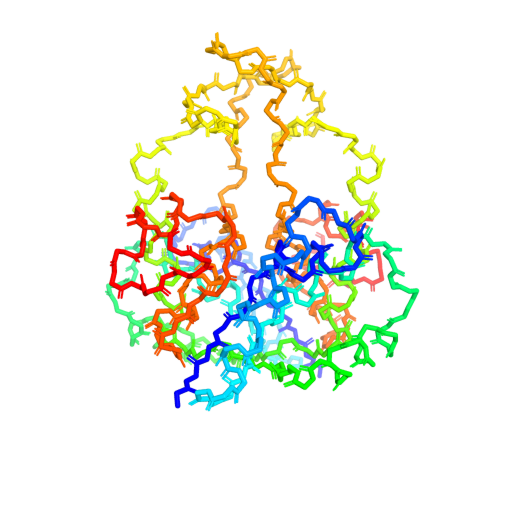 . ALA B 1 55 ? -9.055 -10.039 11.578 1 95.81 55 ALA B CA 1
ATOM 1648 C C . ALA B 1 55 ? -10.5 -10.5 11.391 1 95.81 55 ALA B C 1
ATOM 1650 O O . ALA B 1 55 ? -11.195 -10.023 10.492 1 95.81 55 ALA B O 1
ATOM 1651 N N . SER B 1 56 ? -10.922 -11.406 12.234 1 96.81 56 SER B N 1
ATOM 1652 C CA . SER B 1 56 ? -12.281 -11.93 12.164 1 96.81 56 SER B CA 1
ATOM 1653 C C . SER B 1 56 ? -13.312 -10.828 12.398 1 96.81 56 SER B C 1
ATOM 1655 O O . SER B 1 56 ? -14.352 -10.805 11.75 1 96.81 56 SER B O 1
ATOM 1657 N N . ASP B 1 57 ? -13.031 -9.938 13.312 1 97 57 ASP B N 1
ATOM 1658 C CA . ASP B 1 57 ? -13.914 -8.805 13.57 1 97 57 ASP B CA 1
ATOM 1659 C C . ASP B 1 57 ? -14.031 -7.91 12.336 1 97 57 ASP B C 1
ATOM 1661 O O . ASP B 1 57 ? -15.125 -7.445 12 1 97 57 ASP B O 1
ATOM 1665 N N . LEU B 1 58 ? -12.945 -7.711 11.781 1 97.38 58 LEU B N 1
ATOM 1666 C CA . LEU B 1 58 ? -12.914 -6.895 10.57 1 97.38 58 LEU B CA 1
ATOM 1667 C C . LEU B 1 58 ? -13.656 -7.578 9.43 1 97.38 58 LEU B C 1
ATOM 1669 O O . LEU B 1 58 ? -14.414 -6.934 8.703 1 97.38 58 LEU B O 1
ATOM 1673 N N . ASP B 1 59 ? -13.484 -8.883 9.273 1 97.44 59 ASP B N 1
ATOM 1674 C CA . ASP B 1 59 ? -14.188 -9.656 8.258 1 97.44 59 ASP B CA 1
ATOM 1675 C C . ASP B 1 59 ? -15.703 -9.57 8.445 1 97.44 59 ASP B C 1
ATOM 1677 O O . ASP B 1 59 ? -16.453 -9.453 7.477 1 97.44 59 ASP B O 1
ATOM 1681 N N . ARG B 1 60 ? -16.094 -9.672 9.633 1 97.44 60 ARG B N 1
ATOM 1682 C CA . ARG B 1 60 ? -17.516 -9.594 9.945 1 97.44 60 ARG B CA 1
ATOM 1683 C C . ARG B 1 60 ? -18.094 -8.227 9.562 1 97.44 60 ARG B C 1
ATOM 1685 O O . ARG B 1 60 ? -19.203 -8.141 9.031 1 97.44 60 ARG B O 1
ATOM 1692 N N . PHE B 1 61 ? -17.344 -7.242 9.875 1 97.5 61 PHE B N 1
ATOM 1693 C CA . PHE B 1 61 ? -17.75 -5.887 9.531 1 97.5 61 PHE B CA 1
ATOM 1694 C C . PHE B 1 61 ? -17.969 -5.758 8.031 1 97.5 61 PHE B C 1
ATOM 1696 O O . PHE B 1 61 ? -19.016 -5.262 7.59 1 97.5 61 PHE B O 1
ATOM 1703 N N . LEU B 1 62 ? -17.031 -6.215 7.227 1 97.81 62 LEU B N 1
ATOM 1704 C CA . LEU B 1 62 ? -17.141 -6.152 5.773 1 97.81 62 LEU B CA 1
ATOM 1705 C C . LEU B 1 62 ? -18.297 -7.027 5.277 1 97.81 62 LEU B C 1
ATOM 1707 O O . LEU B 1 62 ? -19.047 -6.625 4.391 1 97.81 62 LEU B O 1
ATOM 1711 N N . SER B 1 63 ? -18.391 -8.203 5.852 1 97.44 63 SER B N 1
ATOM 1712 C CA . SER B 1 63 ? -19.453 -9.141 5.469 1 97.44 63 SER B CA 1
ATOM 1713 C C . SER B 1 63 ? -20.828 -8.555 5.762 1 97.44 63 SER B C 1
ATOM 1715 O O . SER B 1 63 ? -21.766 -8.703 4.957 1 97.44 63 SER B O 1
ATOM 1717 N N . ASP B 1 64 ? -20.969 -7.922 6.906 1 96.75 64 ASP B N 1
ATOM 1718 C CA . ASP B 1 64 ? -22.234 -7.301 7.293 1 96.75 64 ASP B CA 1
ATOM 1719 C C . ASP B 1 64 ? -22.656 -6.23 6.289 1 96.75 64 ASP B C 1
ATOM 1721 O O . ASP B 1 64 ? -23.844 -5.992 6.086 1 96.75 64 ASP B O 1
ATOM 1725 N N . LEU B 1 65 ? -21.656 -5.641 5.688 1 96.94 65 LEU B N 1
ATOM 1726 C CA . LEU B 1 65 ? -21.922 -4.598 4.703 1 96.94 65 LEU B CA 1
ATOM 1727 C C . LEU B 1 65 ? -21.922 -5.172 3.291 1 96.94 65 LEU B C 1
ATOM 1729 O O . LEU B 1 65 ? -22.031 -4.426 2.314 1 96.94 65 LEU B O 1
ATOM 1733 N N . SER B 1 66 ? -21.75 -6.477 3.174 1 97.25 66 SER B N 1
ATOM 1734 C CA . SER B 1 66 ? -21.719 -7.176 1.895 1 97.25 66 SER B CA 1
ATOM 1735 C C . SER B 1 66 ? -20.641 -6.617 0.983 1 97.25 66 SER B C 1
ATOM 1737 O O . SER B 1 66 ? -20.828 -6.523 -0.231 1 97.25 66 SER B O 1
ATOM 1739 N N . ILE B 1 67 ? -19.578 -6.184 1.59 1 98.44 67 ILE B N 1
ATOM 1740 C CA . ILE B 1 67 ? -18.422 -5.691 0.84 1 98.44 67 ILE B CA 1
ATOM 1741 C C . ILE B 1 67 ? -17.422 -6.824 0.62 1 98.44 67 ILE B C 1
ATOM 1743 O O . ILE B 1 67 ? -17 -7.48 1.573 1 98.44 67 ILE B O 1
ATOM 1747 N N . GLN B 1 68 ? -17.031 -7.004 -0.608 1 98.25 68 GLN B N 1
ATOM 1748 C CA . GLN B 1 68 ? -16.109 -8.078 -0.952 1 98.25 68 GLN B CA 1
ATOM 1749 C C . GLN B 1 68 ? -14.672 -7.57 -1.009 1 98.25 68 GLN B C 1
ATOM 1751 O O . GLN B 1 68 ? -14.414 -6.48 -1.519 1 98.25 68 GLN B O 1
ATOM 1756 N N . LEU B 1 69 ? -13.781 -8.32 -0.441 1 97.81 69 LEU B N 1
ATOM 1757 C CA . LEU B 1 69 ? -12.352 -8.055 -0.563 1 97.81 69 LEU B CA 1
ATOM 1758 C C . LEU B 1 69 ? -11.797 -8.633 -1.861 1 97.81 69 LEU B C 1
ATOM 1760 O O . LEU B 1 69 ? -11.875 -9.844 -2.086 1 97.81 69 LEU B O 1
ATOM 1764 N N . VAL B 1 70 ? -11.25 -7.754 -2.699 1 97.56 70 VAL B N 1
ATOM 1765 C CA . VAL B 1 70 ? -10.75 -8.211 -3.994 1 97.56 70 VAL B CA 1
ATOM 1766 C C . VAL B 1 70 ? -9.328 -7.707 -4.203 1 97.56 70 VAL B C 1
ATOM 1768 O O . VAL B 1 70 ? -8.984 -6.602 -3.785 1 97.56 70 VAL B O 1
ATOM 1771 N N . GLU B 1 71 ? -8.508 -8.5 -4.875 1 96.12 71 GLU B N 1
ATOM 1772 C CA . GLU B 1 71 ? -7.129 -8.141 -5.184 1 96.12 71 GLU B CA 1
ATOM 1773 C C . GLU B 1 71 ? -7.047 -7.293 -6.449 1 96.12 71 GLU B C 1
ATOM 1775 O O . GLU B 1 71 ? -7.688 -7.605 -7.457 1 96.12 71 GLU B O 1
ATOM 1780 N N . PRO B 1 72 ? -6.266 -6.223 -6.344 1 97 72 PRO B N 1
ATOM 1781 C CA . PRO B 1 72 ? -6.059 -5.469 -7.586 1 97 72 PRO B CA 1
ATOM 1782 C C . PRO B 1 72 ? -5.414 -6.309 -8.688 1 97 72 PRO B C 1
ATOM 1784 O O . PRO B 1 72 ? -4.531 -7.121 -8.406 1 97 72 PRO B O 1
ATOM 1787 N N . SER B 1 73 ? -5.895 -6.105 -9.883 1 96.94 73 SER B N 1
ATOM 1788 C CA . SER B 1 73 ? -5.25 -6.73 -11.031 1 96.94 73 SER B CA 1
ATOM 1789 C C . SER B 1 73 ? -3.848 -6.18 -11.25 1 96.94 73 SER B C 1
ATOM 1791 O O . SER B 1 73 ? -3.475 -5.164 -10.656 1 96.94 73 SER B O 1
ATOM 1793 N N . ARG B 1 74 ? -3.115 -6.855 -12.125 1 94.81 74 ARG B N 1
ATOM 1794 C CA . ARG B 1 74 ? -1.794 -6.359 -12.5 1 94.81 74 ARG B CA 1
ATOM 1795 C C . ARG B 1 74 ? -1.888 -4.98 -13.141 1 94.81 74 ARG B C 1
ATOM 1797 O O . ARG B 1 74 ? -1.058 -4.109 -12.883 1 94.81 74 ARG B O 1
ATOM 1804 N N . ALA B 1 75 ? -2.869 -4.867 -13.969 1 96 75 ALA B N 1
ATOM 1805 C CA . ALA B 1 75 ? -3.098 -3.576 -14.617 1 96 75 ALA B CA 1
ATOM 1806 C C . ALA B 1 75 ? -3.371 -2.486 -13.58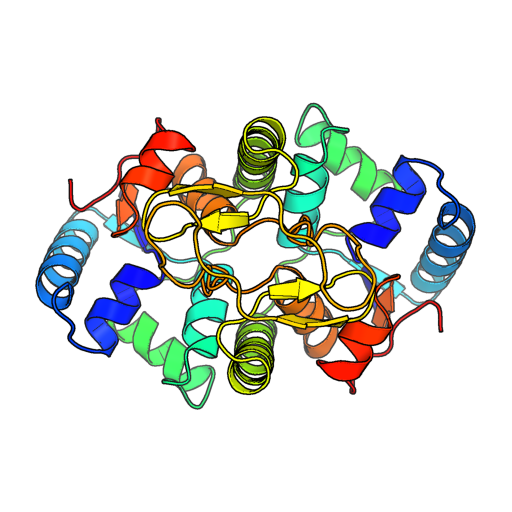6 1 96 75 ALA B C 1
ATOM 1808 O O . ALA B 1 75 ? -2.922 -1.349 -13.742 1 96 75 ALA B O 1
ATOM 1809 N N . ALA B 1 76 ? -4.117 -2.779 -12.578 1 98 76 ALA B N 1
ATOM 1810 C CA . ALA B 1 76 ? -4.418 -1.84 -11.5 1 98 76 ALA B CA 1
ATOM 1811 C C . ALA B 1 76 ? -3.15 -1.435 -10.758 1 98 76 ALA B C 1
ATOM 1813 O O . ALA B 1 76 ? -2.943 -0.254 -10.469 1 98 76 ALA B O 1
ATOM 1814 N N . SER B 1 77 ? -2.348 -2.434 -10.453 1 97.69 77 SER B N 1
ATOM 1815 C CA . SER B 1 77 ? -1.102 -2.162 -9.742 1 97.69 77 SER B CA 1
ATOM 1816 C C . SER B 1 77 ? -0.16 -1.308 -10.586 1 97.69 77 SER B C 1
ATOM 1818 O O . SER B 1 77 ? 0.512 -0.416 -10.062 1 97.69 77 SER B O 1
ATOM 1820 N N . TYR B 1 78 ? -0.101 -1.602 -11.867 1 97.5 78 TYR B N 1
ATOM 1821 C CA . TYR B 1 78 ? 0.727 -0.792 -12.75 1 97.5 78 TYR B CA 1
ATOM 1822 C C . TYR B 1 78 ? 0.213 0.64 -12.82 1 97.5 78 TYR B C 1
ATOM 1824 O O . TYR B 1 78 ? 0.997 1.591 -12.773 1 97.5 78 TYR B O 1
ATOM 1832 N N . ARG B 1 79 ? -1.07 0.793 -12.961 1 96.81 79 ARG B N 1
ATOM 1833 C CA . ARG B 1 79 ? -1.683 2.117 -13.016 1 96.81 79 ARG B CA 1
ATOM 1834 C C . ARG B 1 79 ? -1.393 2.904 -11.742 1 96.81 79 ARG B C 1
ATOM 1836 O O . ARG B 1 79 ? -1.122 4.105 -11.797 1 96.81 79 ARG B O 1
ATOM 1843 N N . ALA B 1 80 ? -1.497 2.244 -10.633 1 97.31 80 ALA B N 1
ATOM 1844 C CA . ALA B 1 80 ? -1.154 2.873 -9.359 1 97.31 80 ALA B CA 1
ATOM 1845 C C . ALA B 1 80 ? 0.259 3.447 -9.391 1 97.31 80 ALA B C 1
ATOM 1847 O O . ALA B 1 80 ? 0.475 4.605 -9.023 1 97.31 80 ALA B O 1
ATOM 1848 N N . GLY B 1 81 ? 1.208 2.627 -9.836 1 95.81 81 GLY B N 1
ATOM 1849 C CA . GLY B 1 81 ? 2.592 3.066 -9.93 1 95.81 81 GLY B CA 1
ATOM 1850 C C . GLY B 1 81 ? 2.789 4.223 -10.891 1 95.81 81 GLY B C 1
ATOM 1851 O O . GLY B 1 81 ? 3.523 5.164 -10.594 1 95.81 81 GLY B O 1
ATOM 1852 N N . ASP B 1 82 ? 2.137 4.148 -11.969 1 94.06 82 ASP B N 1
ATOM 1853 C CA . ASP B 1 82 ? 2.244 5.176 -13 1 94.06 82 ASP B CA 1
ATOM 1854 C C . ASP B 1 82 ? 1.75 6.527 -12.484 1 94.06 82 ASP B C 1
ATOM 1856 O O . ASP B 1 82 ? 2.398 7.555 -12.695 1 94.06 82 ASP B O 1
ATOM 1860 N N . ARG B 1 83 ? 0.672 6.578 -11.82 1 92.56 83 ARG B N 1
ATOM 1861 C CA . ARG B 1 83 ? 0.119 7.82 -11.281 1 92.56 83 ARG B CA 1
ATOM 1862 C C . ARG B 1 83 ? 0.966 8.344 -10.133 1 92.56 83 ARG B C 1
ATOM 1864 O O . ARG B 1 83 ? 1.109 9.555 -9.961 1 92.56 83 ARG B O 1
ATOM 1871 N N . PHE B 1 84 ? 1.504 7.461 -9.391 1 89.81 84 PHE B N 1
ATOM 1872 C CA . PHE B 1 84 ? 2.404 7.863 -8.32 1 89.81 84 PHE B CA 1
ATOM 1873 C C . PHE B 1 84 ? 3.648 8.539 -8.883 1 89.81 84 PHE B C 1
ATOM 1875 O O . PHE B 1 84 ? 4.129 9.531 -8.32 1 89.81 84 PHE B O 1
ATOM 1882 N N . ARG B 1 85 ? 4.129 7.996 -9.906 1 88.19 85 ARG B N 1
ATOM 1883 C CA . ARG B 1 85 ? 5.27 8.609 -10.578 1 88.19 85 ARG B CA 1
ATOM 1884 C C . ARG B 1 85 ? 4.949 10.031 -11.016 1 88.19 85 ARG B C 1
ATOM 1886 O O . ARG B 1 85 ? 5.777 10.938 -10.859 1 88.19 85 ARG B O 1
ATOM 1893 N N . GLU B 1 86 ? 3.805 10.188 -11.609 1 84.12 86 GLU B N 1
ATOM 1894 C CA . GLU B 1 86 ? 3.369 11.523 -12.008 1 84.12 86 GLU B CA 1
ATOM 1895 C C . GLU B 1 86 ? 3.332 12.469 -10.812 1 84.12 86 GLU B C 1
ATOM 1897 O O . GLU B 1 86 ? 3.766 13.617 -10.906 1 84.12 86 GLU B O 1
ATOM 1902 N N . TYR B 1 87 ? 2.846 11.938 -9.766 1 79.81 87 TYR B N 1
ATOM 1903 C CA . TYR B 1 87 ? 2.74 12.703 -8.531 1 79.81 87 TYR B CA 1
ATOM 1904 C C . TYR B 1 87 ? 4.121 13.102 -8.016 1 79.81 87 TYR B C 1
ATOM 1906 O O . TYR B 1 87 ? 4.328 14.25 -7.609 1 79.81 87 TYR B O 1
ATOM 1914 N N . THR B 1 88 ? 5.008 12.18 -7.992 1 77 88 THR B N 1
ATOM 1915 C CA . THR B 1 88 ? 6.332 12.438 -7.43 1 77 88 THR B CA 1
ATOM 1916 C C . THR B 1 88 ? 7.141 13.352 -8.344 1 77 88 THR B C 1
ATOM 1918 O O . THR B 1 88 ? 8.031 14.07 -7.883 1 77 88 THR B O 1
ATOM 1921 N N . THR B 1 89 ? 6.902 13.203 -9.633 1 72.31 89 THR B N 1
ATOM 1922 C CA . THR B 1 89 ? 7.586 14.078 -10.578 1 72.31 89 THR B CA 1
ATOM 1923 C C . THR B 1 89 ? 7.102 15.516 -10.43 1 72.31 89 THR B C 1
ATOM 1925 O O . THR B 1 89 ? 7.887 16.453 -10.562 1 72.31 89 THR B O 1
ATOM 1928 N N . ARG B 1 90 ? 5.789 15.656 -10.305 1 59.12 90 ARG B N 1
ATOM 1929 C CA . ARG B 1 90 ? 5.219 16.984 -10.125 1 59.12 90 ARG B CA 1
ATOM 1930 C C . ARG B 1 90 ? 5.605 17.578 -8.766 1 59.12 90 ARG B C 1
ATOM 1932 O O . ARG B 1 90 ? 5.707 18.797 -8.609 1 59.12 90 ARG B O 1
ATOM 1939 N N . ARG B 1 91 ? 5.402 16.781 -7.77 1 55.34 91 ARG B N 1
ATOM 1940 C CA . ARG B 1 91 ? 5.656 17.266 -6.414 1 55.34 91 ARG B CA 1
ATOM 1941 C C . ARG B 1 91 ? 7.043 16.844 -5.938 1 55.34 91 ARG B C 1
ATOM 1943 O O . ARG B 1 91 ? 7.242 15.711 -5.508 1 55.34 91 ARG B O 1
ATOM 1950 N N . PRO B 1 92 ? 7.887 17.547 -6.422 1 50 92 PRO B N 1
ATOM 1951 C CA . PRO B 1 92 ? 9.258 17.25 -6 1 50 92 PRO B CA 1
ATOM 1952 C C . PRO B 1 92 ? 9.352 16.891 -4.52 1 50 92 PRO B C 1
ATOM 1954 O O . PRO B 1 92 ? 8.359 17 -3.791 1 50 92 PRO B O 1
ATOM 1957 N N . ASP B 1 93 ? 10.516 16.609 -3.861 1 53.62 93 ASP B N 1
ATOM 1958 C CA . ASP B 1 93 ? 11.164 16.172 -2.629 1 53.62 93 ASP B CA 1
ATOM 1959 C C . ASP B 1 93 ? 10.453 16.75 -1.403 1 53.62 93 ASP B C 1
ATOM 1961 O O . ASP B 1 93 ? 10.859 16.5 -0.268 1 53.62 93 ASP B O 1
ATOM 1965 N N . GLY B 1 94 ? 9.141 17.375 -1.634 1 57.44 94 GLY B N 1
ATOM 1966 C CA . GLY B 1 94 ? 8.672 18.016 -0.411 1 57.44 94 GLY B CA 1
ATOM 1967 C C . GLY B 1 94 ? 7.516 17.266 0.239 1 57.44 94 GLY B C 1
ATOM 1968 O O . GLY B 1 94 ? 7.145 16.188 -0.201 1 57.44 94 GLY B O 1
ATOM 1969 N N . LEU B 1 95 ? 7.234 17.672 1.481 1 64.19 95 LEU B N 1
ATOM 1970 C CA . LEU B 1 95 ? 6.07 17.219 2.238 1 64.19 95 LEU B CA 1
ATOM 1971 C C . LEU B 1 95 ? 4.836 18.047 1.87 1 64.19 95 LEU B C 1
ATOM 1973 O O . LEU B 1 95 ? 4.891 19.266 1.824 1 64.19 95 LEU B O 1
ATOM 1977 N N . GLN B 1 96 ? 3.84 17.469 1.339 1 59.5 96 GLN B N 1
ATOM 1978 C CA . GLN B 1 96 ? 2.586 18.141 1.027 1 59.5 96 GLN B CA 1
ATOM 1979 C C . GLN B 1 96 ? 1.684 18.219 2.254 1 59.5 96 GLN B C 1
ATOM 1981 O O . GLN B 1 96 ? 1.519 17.234 2.975 1 59.5 96 GLN B O 1
ATOM 1986 N N . CYS B 1 97 ? 1.165 19.453 2.475 1 60.47 97 CYS B N 1
ATOM 1987 C CA . CYS B 1 97 ? 0.222 19.656 3.566 1 60.47 97 CYS B CA 1
ATOM 1988 C C . CYS B 1 97 ? -1.11 18.984 3.273 1 60.47 97 CYS B C 1
ATOM 1990 O O . CYS B 1 97 ? -1.719 19.219 2.23 1 60.47 97 CYS B O 1
ATOM 1992 N N . PRO B 1 98 ? -1.509 18.078 4.059 1 57.28 98 PRO B N 1
ATOM 1993 C CA . PRO B 1 98 ? -2.791 17.406 3.814 1 57.28 98 PRO B CA 1
ATOM 1994 C C . PRO B 1 98 ? -3.979 18.375 3.898 1 57.28 98 PRO B C 1
ATOM 1996 O O . PRO B 1 98 ? -5.059 18.078 3.383 1 57.28 98 PRO B O 1
ATOM 1999 N N . ALA B 1 99 ? -3.75 19.516 4.598 1 57.03 99 ALA B N 1
ATOM 2000 C CA . ALA B 1 99 ? -4.832 20.469 4.82 1 57.03 99 ALA B CA 1
ATOM 2001 C C . ALA B 1 99 ? -4.973 21.422 3.645 1 57.03 99 ALA B C 1
ATOM 2003 O O . ALA B 1 99 ? -6.074 21.625 3.127 1 57.03 99 ALA B O 1
ATOM 2004 N N . CYS B 1 100 ? -3.895 22.047 3.201 1 63.19 100 CYS B N 1
ATOM 2005 C CA . CYS B 1 100 ? -4.008 23.109 2.215 1 63.19 100 CYS B CA 1
ATOM 2006 C C . CYS B 1 100 ? -3.299 22.734 0.919 1 63.19 100 CYS B C 1
ATOM 2008 O O . CYS B 1 100 ? -3.32 23.5 -0.048 1 63.19 100 CYS B O 1
ATOM 2010 N N . GLY B 1 101 ? -2.654 21.547 0.882 1 60.19 101 GLY B N 1
ATOM 2011 C CA . GLY B 1 101 ? -2.002 21.062 -0.326 1 60.19 101 GLY B CA 1
ATOM 2012 C C . GLY B 1 101 ? -0.669 21.75 -0.591 1 60.19 101 GLY B C 1
ATOM 2013 O O . GLY B 1 101 ? 0.016 21.422 -1.562 1 60.19 101 GLY B O 1
ATOM 2014 N N . ALA B 1 102 ? -0.303 22.797 0.287 1 68.94 102 ALA B N 1
ATOM 2015 C CA . ALA B 1 102 ? 0.98 23.469 0.102 1 68.94 102 ALA B CA 1
ATOM 2016 C C . ALA B 1 102 ? 2.139 22.469 0.218 1 68.94 102 ALA B C 1
ATOM 2018 O O . ALA B 1 102 ? 2.094 21.547 1.034 1 68.94 102 ALA B O 1
ATOM 2019 N N . GLU B 1 103 ? 3.119 22.562 -0.659 1 69.06 103 GLU B N 1
ATOM 2020 C CA . GLU B 1 103 ? 4.309 21.719 -0.66 1 69.06 103 GLU B CA 1
ATOM 2021 C C . GLU B 1 103 ? 5.5 22.438 -0.041 1 69.06 103 GLU B C 1
ATOM 2023 O O . GLU B 1 103 ? 5.672 23.641 -0.24 1 69.06 103 GLU B O 1
ATOM 2028 N N . GLN B 1 104 ? 6.238 21.797 0.799 1 75.56 104 GLN B N 1
ATOM 2029 C CA . GLN B 1 104 ? 7.449 22.375 1.379 1 75.56 104 GLN B CA 1
ATOM 2030 C C . GLN B 1 104 ? 8.531 21.312 1.551 1 75.56 104 GLN B C 1
ATOM 2032 O O . GLN B 1 104 ? 8.227 20.125 1.692 1 75.56 104 GLN B O 1
ATOM 2037 N N . ILE B 1 105 ? 9.836 21.75 1.354 1 73.5 105 ILE B N 1
ATOM 2038 C CA . ILE B 1 105 ? 10.977 20.891 1.642 1 73.5 105 ILE B CA 1
ATOM 2039 C C . ILE B 1 105 ? 11.312 20.953 3.131 1 73.5 105 ILE B C 1
ATOM 2041 O O . ILE B 1 105 ? 11.414 22.047 3.705 1 73.5 105 ILE B O 1
ATOM 2045 N N . VAL B 1 106 ? 11.281 19.859 3.713 1 74.62 106 VAL B N 1
ATOM 2046 C CA . VAL B 1 106 ? 11.586 19.812 5.141 1 74.62 106 VAL B CA 1
ATOM 2047 C C . VAL B 1 106 ? 12.914 19.109 5.363 1 74.62 106 VAL B C 1
ATOM 2049 O O . VAL B 1 106 ? 13.203 18.094 4.723 1 74.62 106 VAL B O 1
ATOM 2052 N N . GLN B 1 107 ? 13.742 19.766 6.141 1 79.62 107 GLN B N 1
ATOM 2053 C CA . GLN B 1 107 ? 15.023 19.156 6.516 1 79.62 107 GLN B CA 1
ATOM 2054 C C . GLN B 1 107 ? 14.961 18.578 7.922 1 79.62 107 GLN B C 1
ATOM 2056 O O . GLN B 1 107 ? 14.305 19.141 8.805 1 79.62 107 GLN B O 1
ATOM 2061 N N . CYS B 1 108 ? 15.609 17.453 8.016 1 77.94 108 CYS B N 1
ATOM 2062 C CA . CYS B 1 108 ? 15.758 16.844 9.344 1 77.94 108 CYS B CA 1
ATOM 2063 C C . CYS B 1 108 ? 16.531 17.781 10.273 1 77.94 108 CYS B C 1
ATOM 2065 O O . CYS B 1 108 ? 17.594 18.266 9.922 1 77.94 108 CYS B O 1
ATOM 2067 N N . GLU B 1 109 ? 16 17.953 11.445 1 82.25 109 GLU B N 1
ATOM 2068 C CA . GLU B 1 109 ? 16.625 18.859 12.406 1 82.25 109 GLU B CA 1
ATOM 2069 C C . GLU B 1 109 ? 17.922 18.266 12.945 1 82.25 109 GLU B C 1
ATOM 2071 O O . GLU B 1 109 ? 18.828 18.984 13.375 1 82.25 109 GLU B O 1
ATOM 2076 N N . SER B 1 110 ? 17.969 17 12.914 1 81.81 110 SER B N 1
ATOM 2077 C CA . SER B 1 110 ? 19.094 16.297 13.516 1 81.81 110 SER B CA 1
ATOM 2078 C C . SER B 1 110 ? 20.25 16.156 12.531 1 81.81 110 SER B C 1
ATOM 2080 O O . SER B 1 110 ? 21.406 16.375 12.891 1 81.81 110 SER B O 1
ATOM 2082 N N . CYS B 1 111 ? 20.016 15.773 11.312 1 79.69 111 CYS B N 1
ATOM 2083 C CA . CYS B 1 111 ? 21.109 15.469 10.391 1 79.69 111 CYS B CA 1
ATOM 2084 C C . CYS B 1 111 ? 21.031 16.344 9.141 1 79.69 111 CYS B C 1
ATOM 2086 O O . CYS B 1 111 ? 21.844 16.203 8.234 1 79.69 111 CYS B O 1
ATOM 2088 N N . ARG B 1 112 ? 20.172 17.188 9 1 81.38 112 ARG B N 1
ATOM 2089 C CA . ARG B 1 112 ? 20 18.188 7.957 1 81.38 112 ARG B CA 1
ATOM 2090 C C . ARG B 1 112 ? 19.641 17.531 6.629 1 81.38 112 ARG B C 1
ATOM 2092 O O . ARG B 1 112 ? 19.594 18.203 5.59 1 81.38 112 ARG B O 1
ATOM 2099 N N . GLU B 1 113 ? 19.312 16.234 6.691 1 72.44 113 GLU B N 1
ATOM 2100 C CA . GLU B 1 113 ? 18.844 15.539 5.492 1 72.44 113 GLU B CA 1
ATOM 2101 C C . GLU B 1 113 ? 17.422 15.961 5.141 1 72.44 113 GLU B C 1
ATOM 2103 O O . GLU B 1 113 ? 16.609 16.219 6.031 1 72.44 113 GLU B O 1
ATOM 2108 N N . GLU B 1 114 ? 17.188 16.094 3.867 1 69.5 114 GLU B N 1
ATOM 2109 C CA . GLU B 1 114 ? 15.812 16.391 3.445 1 69.5 114 GLU B CA 1
ATOM 2110 C C . GLU B 1 114 ? 14.875 15.242 3.803 1 69.5 114 GLU B C 1
ATOM 2112 O O . GLU B 1 114 ? 15.188 14.07 3.555 1 69.5 114 GLU B O 1
ATOM 2117 N N . LEU B 1 115 ? 13.875 15.609 4.582 1 63.25 115 LEU B N 1
ATOM 2118 C CA . LEU B 1 115 ? 12.875 14.609 4.934 1 63.25 115 LEU B CA 1
ATOM 2119 C C . LEU B 1 115 ? 11.992 14.273 3.734 1 63.25 115 LEU B C 1
ATOM 2121 O O . LEU B 1 115 ? 11.188 15.094 3.303 1 63.25 115 LEU B O 1
ATOM 2125 N N . THR B 1 116 ? 12.68 13.727 2.73 1 54.78 116 THR B N 1
ATOM 2126 C CA . THR B 1 116 ? 11.898 13.273 1.582 1 54.78 116 THR B CA 1
ATOM 2127 C C . THR B 1 116 ? 10.945 12.156 1.98 1 54.78 116 THR B C 1
ATOM 2129 O O . THR B 1 116 ? 11.344 11.219 2.678 1 54.78 116 THR B O 1
ATOM 2132 N N . PRO B 1 117 ? 9.711 12.508 1.945 1 50.47 117 PRO B N 1
ATOM 2133 C CA . PRO B 1 117 ? 8.859 11.359 2.24 1 50.47 117 PRO B CA 1
ATOM 2134 C C . PRO B 1 117 ? 9.352 10.07 1.578 1 50.47 117 PRO B C 1
ATOM 2136 O O . PRO B 1 117 ? 9.953 10.117 0.501 1 50.47 117 PRO B O 1
ATOM 2139 N N . ARG B 1 118 ? 9.961 9.188 2.383 1 49.94 118 ARG B N 1
ATOM 2140 C CA . ARG B 1 118 ? 10.352 7.922 1.779 1 49.94 118 ARG B CA 1
ATOM 2141 C C . ARG B 1 118 ? 9.43 7.555 0.624 1 49.94 118 ARG B C 1
ATOM 2143 O O . ARG B 1 118 ? 8.219 7.777 0.697 1 49.94 118 ARG B O 1
ATOM 2150 N N . ARG B 1 119 ? 9.953 7.562 -0.575 1 55 119 ARG B N 1
ATOM 2151 C CA . ARG B 1 119 ? 9.227 7.379 -1.827 1 55 119 ARG B CA 1
ATOM 2152 C C . ARG B 1 119 ? 8.43 6.082 -1.815 1 55 119 ARG B C 1
ATOM 2154 O O . ARG B 1 119 ? 8.648 5.199 -2.648 1 55 119 ARG B O 1
ATOM 2161 N N . HIS B 1 120 ? 7.742 5.816 -0.766 1 72.94 120 HIS B N 1
ATOM 2162 C CA . HIS B 1 120 ? 6.781 4.719 -0.784 1 72.94 120 HIS B CA 1
ATOM 2163 C C . HIS B 1 120 ? 5.461 5.148 -1.413 1 72.94 120 HIS B C 1
ATOM 2165 O O . HIS B 1 120 ? 5.035 6.293 -1.248 1 72.94 120 HIS B O 1
ATOM 2171 N N . ILE B 1 121 ? 5.148 4.238 -2.34 1 76.56 121 ILE B N 1
ATOM 2172 C CA . ILE B 1 121 ? 3.854 4.523 -2.945 1 76.56 121 ILE B CA 1
ATOM 2173 C C . ILE B 1 121 ? 2.812 4.754 -1.854 1 76.56 121 ILE B C 1
ATOM 2175 O O . ILE B 1 121 ? 2.791 4.043 -0.846 1 76.56 121 ILE B O 1
ATOM 2179 N N . ALA B 1 122 ? 2.012 5.781 -2.041 1 80.81 122 ALA B N 1
ATOM 2180 C CA . ALA B 1 122 ? 0.931 6.078 -1.104 1 80.81 122 ALA B CA 1
ATOM 2181 C C . ALA B 1 122 ? -0.268 5.164 -1.341 1 80.81 122 ALA B C 1
ATOM 2183 O O . ALA B 1 122 ? -0.584 4.828 -2.484 1 80.81 122 ALA B O 1
ATOM 2184 N N . ALA B 1 123 ? -0.949 4.762 -0.27 1 91.12 123 ALA B N 1
ATOM 2185 C CA . ALA B 1 123 ? -2.092 3.854 -0.315 1 91.12 123 ALA B CA 1
ATOM 2186 C C . ALA B 1 123 ? -3.164 4.367 -1.271 1 91.12 123 ALA B C 1
ATOM 2188 O O . ALA B 1 123 ? -3.818 3.584 -1.962 1 91.12 123 ALA B O 1
ATOM 2189 N N . ASP B 1 124 ? -3.293 5.691 -1.411 1 90 124 ASP B N 1
ATOM 2190 C CA . ASP B 1 124 ? -4.336 6.301 -2.232 1 90 124 ASP B CA 1
ATOM 2191 C C . ASP B 1 124 ? -4.152 5.941 -3.705 1 90 124 ASP B C 1
ATOM 2193 O O . ASP B 1 124 ? -5.133 5.781 -4.438 1 90 124 ASP B O 1
ATOM 2197 N N . PHE B 1 125 ? -2.924 5.797 -4.082 1 93.31 125 PHE B N 1
ATOM 2198 C CA . PHE B 1 125 ? -2.67 5.453 -5.477 1 93.31 125 PHE B CA 1
ATOM 2199 C C . PHE B 1 125 ? -3.033 3.998 -5.75 1 93.31 125 PHE B C 1
ATOM 2201 O O . PHE B 1 125 ? -3.502 3.664 -6.84 1 93.31 125 PHE B O 1
ATOM 2208 N N . VAL B 1 126 ? -2.816 3.145 -4.754 1 96.94 126 VAL B N 1
ATOM 2209 C CA . VAL B 1 126 ? -3.186 1.739 -4.891 1 96.94 126 VAL B CA 1
ATOM 2210 C C . VAL B 1 126 ? -4.707 1.607 -4.945 1 96.94 126 VAL B C 1
ATOM 2212 O O . VAL B 1 126 ? -5.242 0.877 -5.785 1 96.94 126 VAL B O 1
ATOM 2215 N N . ILE B 1 127 ? -5.355 2.379 -4.102 1 97.31 127 ILE B N 1
ATOM 2216 C CA . ILE B 1 127 ? -6.816 2.389 -4.082 1 97.31 127 ILE B CA 1
ATOM 2217 C C . ILE B 1 127 ? -7.348 2.939 -5.402 1 97.31 127 ILE B C 1
ATOM 2219 O O . ILE B 1 127 ? -8.227 2.34 -6.023 1 97.31 127 ILE B O 1
ATOM 2223 N N . GLY B 1 128 ? -6.816 4.047 -5.844 1 97.5 128 GLY B N 1
ATOM 2224 C CA . GLY B 1 128 ? -7.234 4.66 -7.094 1 97.5 128 GLY B CA 1
ATOM 2225 C C . GLY B 1 128 ? -6.945 3.801 -8.305 1 97.5 128 GLY B C 1
ATOM 2226 O O . GLY B 1 128 ? -7.77 3.707 -9.219 1 97.5 128 GLY B O 1
ATOM 2227 N N . GLY B 1 129 ? -5.723 3.244 -8.32 1 98.25 129 GLY B N 1
ATOM 2228 C CA . GLY B 1 129 ? -5.383 2.346 -9.406 1 98.25 129 GLY B CA 1
ATOM 2229 C C . GLY B 1 129 ? -6.363 1.199 -9.562 1 98.25 129 GLY B C 1
ATOM 2230 O O . GLY B 1 129 ? -6.773 0.873 -10.68 1 98.25 129 GLY B O 1
ATOM 2231 N N . HIS B 1 130 ? -6.75 0.539 -8.484 1 98.44 130 HIS B N 1
ATOM 2232 C CA . HIS B 1 130 ? -7.734 -0.537 -8.5 1 98.44 130 HIS B CA 1
ATOM 2233 C C . HIS B 1 130 ? -9.086 -0.039 -9 1 98.44 130 HIS B C 1
ATOM 2235 O O . HIS B 1 130 ? -9.695 -0.659 -9.875 1 98.44 130 HIS B O 1
ATOM 2241 N N . ALA B 1 131 ? -9.555 1.083 -8.406 1 98.62 131 ALA B N 1
ATOM 2242 C CA . ALA B 1 131 ? -10.867 1.606 -8.781 1 98.62 131 ALA B CA 1
ATOM 2243 C C . ALA B 1 131 ? -10.922 1.955 -10.266 1 98.62 131 ALA B C 1
ATOM 2245 O O . ALA B 1 131 ? -11.922 1.695 -10.93 1 98.62 131 ALA B O 1
ATOM 2246 N N . ALA B 1 132 ? -9.883 2.494 -10.789 1 98.31 132 ALA B N 1
ATOM 2247 C CA . ALA B 1 132 ? -9.836 2.953 -12.18 1 98.31 132 ALA B CA 1
ATOM 2248 C C . ALA B 1 132 ? -9.758 1.774 -13.141 1 98.31 132 ALA B C 1
ATOM 2250 O O . ALA B 1 132 ? -10.359 1.803 -14.219 1 98.31 132 ALA B O 1
ATOM 2251 N N . ALA B 1 133 ? -9.031 0.75 -12.789 1 97.94 133 ALA B N 1
ATOM 2252 C CA . ALA B 1 133 ? -8.758 -0.345 -13.719 1 97.94 133 ALA B CA 1
ATOM 2253 C C . ALA B 1 133 ? -9.766 -1.475 -13.547 1 97.94 133 ALA B C 1
ATOM 2255 O O . ALA B 1 133 ? -10.086 -2.18 -14.508 1 97.94 133 ALA B O 1
ATOM 2256 N N . ASP B 1 134 ? -10.234 -1.664 -12.297 1 98.38 134 ASP B N 1
ATOM 2257 C CA . ASP B 1 134 ? -10.969 -2.893 -12.023 1 98.38 134 ASP B CA 1
ATOM 2258 C C . ASP B 1 134 ? -12.398 -2.59 -11.594 1 98.38 134 ASP B C 1
ATOM 2260 O O . ASP B 1 134 ? -13.195 -3.508 -11.367 1 98.38 134 ASP B O 1
ATOM 2264 N N . ALA B 1 135 ? -12.789 -1.354 -11.383 1 98.56 135 ALA B N 1
ATOM 2265 C CA . ALA B 1 135 ? -14.133 -0.979 -10.953 1 98.56 135 ALA B CA 1
ATOM 2266 C C . ALA B 1 135 ? -14.703 0.126 -11.836 1 98.56 135 ALA B C 1
ATOM 2268 O O . ALA B 1 135 ? -14.062 0.548 -12.805 1 98.56 135 ALA B O 1
ATOM 2269 N N . ASP B 1 136 ? -15.922 0.52 -11.547 1 98.19 136 ASP B N 1
ATOM 2270 C CA . ASP B 1 136 ? -16.609 1.535 -12.344 1 98.19 136 ASP B CA 1
ATOM 2271 C C . ASP B 1 136 ? -16.672 2.863 -11.594 1 98.19 136 ASP B C 1
ATOM 2273 O O . ASP B 1 136 ? -16.828 3.922 -12.203 1 98.19 136 ASP B O 1
ATOM 2277 N N . ALA B 1 137 ? -16.594 2.764 -10.305 1 98.31 137 ALA B N 1
ATOM 2278 C CA . ALA B 1 137 ? -16.703 3.949 -9.453 1 98.31 137 ALA B CA 1
ATOM 2279 C C . ALA B 1 137 ? -16.016 3.73 -8.109 1 98.31 137 ALA B C 1
ATOM 2281 O O . ALA B 1 137 ? -15.656 2.602 -7.77 1 98.31 137 ALA B O 1
ATOM 2282 N N . LEU B 1 138 ? -15.797 4.828 -7.41 1 98.62 138 LEU B N 1
ATOM 2283 C CA . LEU B 1 138 ? -15.172 4.832 -6.094 1 98.62 138 LEU B CA 1
ATOM 2284 C C . LEU B 1 138 ? -15.953 5.699 -5.117 1 98.62 138 LEU B C 1
ATOM 2286 O O . LEU B 1 138 ? -16.359 6.816 -5.453 1 98.62 138 LEU B O 1
ATOM 2290 N N . ILE B 1 139 ? -16.234 5.125 -3.975 1 98.62 139 ILE B N 1
ATOM 2291 C CA . ILE B 1 139 ? -16.766 5.93 -2.881 1 98.62 139 ILE B CA 1
ATOM 2292 C C . ILE B 1 139 ? -15.617 6.418 -1.997 1 98.62 139 ILE B C 1
ATOM 2294 O O . ILE B 1 139 ? -14.93 5.621 -1.354 1 98.62 139 ILE B O 1
ATOM 2298 N N . SER B 1 140 ? -15.398 7.695 -1.992 1 96.38 140 SER B N 1
ATOM 2299 C CA . SER B 1 140 ? -14.344 8.305 -1.191 1 96.38 140 SER B CA 1
ATOM 2300 C C . SER B 1 140 ? -14.648 9.773 -0.9 1 96.38 140 SER B C 1
ATOM 2302 O O . SER B 1 140 ? -15.281 10.453 -1.71 1 96.38 140 SER B O 1
ATOM 2304 N N . PHE B 1 141 ? -14.125 10.258 0.253 1 90.75 141 PHE B N 1
ATOM 2305 C CA . PHE B 1 141 ? -14.289 11.664 0.598 1 90.75 141 PHE B CA 1
ATOM 2306 C C . PHE B 1 141 ? -13.055 12.469 0.199 1 90.75 141 PHE B C 1
ATOM 2308 O O . PHE B 1 141 ? -13.031 13.688 0.344 1 90.75 141 PHE B O 1
ATOM 2315 N N . ASP B 1 142 ? -12.023 11.773 -0.317 1 84.5 142 ASP B N 1
ATOM 2316 C CA . ASP B 1 142 ? -10.852 12.453 -0.869 1 84.5 142 ASP B CA 1
ATOM 2317 C C . ASP B 1 142 ? -11.031 12.734 -2.359 1 84.5 142 ASP B C 1
ATOM 2319 O O . ASP B 1 142 ? -10.172 12.375 -3.17 1 84.5 142 ASP B O 1
ATOM 2323 N N . THR B 1 143 ? -12.117 13.375 -2.721 1 86.81 143 THR B N 1
ATOM 2324 C CA . THR B 1 143 ? -12.547 13.555 -4.105 1 86.81 143 THR B CA 1
ATOM 2325 C C . THR B 1 143 ? -11.523 14.367 -4.891 1 86.81 143 THR B C 1
ATOM 2327 O O . THR B 1 143 ? -11.219 14.047 -6.039 1 86.81 143 THR B O 1
ATOM 2330 N N . ALA B 1 144 ? -10.969 15.406 -4.316 1 79.5 144 ALA B N 1
ATOM 2331 C CA . ALA B 1 144 ? -10.016 16.281 -5.004 1 79.5 144 ALA B CA 1
ATOM 2332 C C . ALA B 1 144 ? -8.773 15.5 -5.438 1 79.5 144 ALA B C 1
ATOM 2334 O O . ALA B 1 144 ? -8.297 15.656 -6.562 1 79.5 144 ALA B O 1
ATOM 2335 N N . PHE B 1 145 ? -8.32 14.602 -4.535 1 79.5 145 PHE B N 1
ATOM 2336 C CA . PHE B 1 145 ? -7.152 13.789 -4.836 1 79.5 145 PHE B CA 1
ATOM 2337 C C . PHE B 1 145 ? -7.41 12.891 -6.043 1 79.5 145 PHE B C 1
ATOM 2339 O O . PHE B 1 145 ? -6.617 12.859 -6.984 1 79.5 145 PHE B O 1
ATOM 2346 N N . TYR B 1 146 ? -8.539 12.164 -6.023 1 90.25 146 TYR B N 1
ATOM 2347 C CA . TYR B 1 146 ? -8.797 11.164 -7.051 1 90.25 146 TYR B CA 1
ATOM 2348 C C . TYR B 1 146 ? -9.156 11.82 -8.375 1 90.25 146 TYR B C 1
ATOM 2350 O O . TYR B 1 146 ? -8.836 11.305 -9.445 1 90.25 146 TYR B O 1
ATOM 2358 N N . ARG B 1 147 ? -9.734 13.023 -8.312 1 87.44 147 ARG B N 1
ATOM 2359 C CA . ARG B 1 147 ? -10.031 13.742 -9.547 1 87.44 147 ARG B CA 1
ATOM 2360 C C . ARG B 1 147 ? -8.75 14.219 -10.227 1 87.44 147 ARG B C 1
ATOM 2362 O O . ARG B 1 147 ? -8.68 14.281 -11.453 1 87.44 147 ARG B O 1
ATOM 2369 N N . THR B 1 148 ? -7.793 14.5 -9.445 1 83.69 148 THR B N 1
ATOM 2370 C CA . THR B 1 148 ? -6.523 15 -9.961 1 83.69 148 THR B CA 1
ATOM 2371 C C . THR B 1 148 ? -5.711 13.875 -10.586 1 83.69 148 THR B C 1
ATOM 2373 O O . THR B 1 148 ? -5.227 14 -11.711 1 83.69 148 THR B O 1
ATOM 2376 N N . TYR B 1 149 ? -5.625 12.734 -9.945 1 87.62 149 TYR B N 1
ATOM 2377 C CA . TYR B 1 149 ? -4.652 11.727 -10.344 1 87.62 149 TYR B CA 1
ATOM 2378 C C . TYR B 1 149 ? -5.328 10.578 -11.086 1 87.62 149 TYR B C 1
ATOM 2380 O O . TYR B 1 149 ? -4.66 9.781 -11.75 1 87.62 149 TYR B O 1
ATOM 2388 N N . PHE B 1 150 ? -6.594 10.516 -10.969 1 95 150 PHE B N 1
ATOM 2389 C CA . PHE B 1 150 ? -7.402 9.539 -11.695 1 95 150 PHE B CA 1
ATOM 2390 C C . PHE B 1 150 ? -8.633 10.203 -12.305 1 95 150 PHE B C 1
ATOM 2392 O O . PHE B 1 150 ? -9.766 9.859 -11.961 1 95 150 PHE B O 1
ATOM 2399 N N . PRO B 1 151 ? -8.422 11.078 -13.242 1 94 151 PRO B N 1
ATOM 2400 C CA . PRO B 1 151 ? -9.516 11.891 -13.773 1 94 151 PRO B CA 1
ATOM 2401 C C . PRO B 1 151 ? -10.578 11.062 -14.484 1 94 151 PRO B C 1
ATOM 2403 O O . PRO B 1 151 ? -11.719 11.508 -14.648 1 94 151 PRO B O 1
ATOM 2406 N N . GLU B 1 152 ? -10.289 9.82 -14.953 1 96.75 152 GLU B N 1
ATOM 2407 C CA . GLU B 1 152 ? -11.234 8.945 -15.641 1 96.75 152 GLU B CA 1
ATOM 2408 C C . GLU B 1 152 ? -12.18 8.258 -14.656 1 96.75 152 GLU B C 1
ATOM 2410 O O . GLU B 1 152 ? -13.172 7.66 -15.055 1 96.75 152 GLU B O 1
ATOM 2415 N N . LEU B 1 153 ? -11.828 8.336 -13.359 1 96.88 153 LEU B N 1
ATOM 2416 C CA . LEU B 1 153 ? -12.547 7.598 -12.32 1 96.88 153 LEU B CA 1
ATOM 2417 C C . LEU B 1 153 ? -13.758 8.383 -11.836 1 96.88 153 LEU B C 1
ATOM 2419 O O . LEU B 1 153 ? -13.664 9.586 -11.562 1 96.88 153 LEU B O 1
ATOM 2423 N N . THR B 1 154 ? -14.93 7.754 -11.789 1 97.75 154 THR B N 1
ATOM 2424 C CA . THR B 1 154 ? -16.109 8.336 -11.156 1 97.75 154 THR B CA 1
ATOM 2425 C C . THR B 1 154 ? -16.031 8.195 -9.633 1 97.75 154 THR B C 1
ATOM 2427 O O . THR B 1 154 ? -15.945 7.082 -9.117 1 97.75 154 THR B O 1
ATOM 2430 N N . VAL B 1 155 ? -16.062 9.305 -8.945 1 97.12 155 VAL B N 1
ATOM 2431 C CA . VAL B 1 155 ? -15.93 9.289 -7.496 1 97.12 155 VAL B CA 1
ATOM 2432 C C . VAL B 1 155 ? -17.219 9.805 -6.852 1 97.12 155 VAL B C 1
ATOM 2434 O O . VAL B 1 155 ? -17.781 10.805 -7.305 1 97.12 155 VAL B O 1
ATOM 2437 N N . HIS B 1 156 ? -17.672 9.055 -5.898 1 97.38 156 HIS B N 1
ATOM 2438 C CA . HIS B 1 156 ? -18.844 9.438 -5.113 1 97.38 156 HIS B CA 1
ATOM 2439 C C . HIS B 1 156 ? -18.453 9.695 -3.656 1 97.38 156 HIS B C 1
ATOM 2441 O O . HIS B 1 156 ? -17.562 9.031 -3.119 1 97.38 156 HIS B O 1
ATOM 2447 N N . PRO B 1 157 ? -19.109 10.539 -2.895 1 94.62 157 PRO B N 1
ATOM 2448 C CA . PRO B 1 157 ? -20.156 11.422 -3.426 1 94.62 157 PRO B CA 1
ATOM 2449 C C . PRO B 1 157 ? -19.625 12.453 -4.406 1 94.62 157 PRO B C 1
ATOM 2451 O O . PRO B 1 157 ? -18.422 12.742 -4.41 1 94.62 157 PRO B O 1
ATOM 2454 N N . ALA B 1 158 ? -20.5 12.977 -5.281 1 82.31 158 ALA B N 1
ATOM 2455 C CA . ALA B 1 158 ? -20.141 13.938 -6.312 1 82.31 158 ALA B CA 1
ATOM 2456 C C . ALA B 1 158 ? -19.828 15.305 -5.699 1 82.31 158 ALA B C 1
ATOM 2458 O O . ALA B 1 158 ? -20.391 15.664 -4.664 1 82.31 158 ALA B O 1
#

Solvent-accessible surface area (backbone atoms only — not comparable to full-atom values): 16450 Å² total; per-residue (Å²): 89,38,29,26,50,39,52,64,34,53,47,20,53,75,64,62,43,96,49,16,65,60,36,52,52,51,50,54,52,36,54,73,55,32,51,38,31,34,36,57,68,39,50,12,41,52,32,25,67,62,81,40,92,43,66,67,54,48,48,48,55,34,51,76,68,60,40,41,82,44,76,65,49,69,67,9,27,31,46,13,8,44,44,44,30,51,48,48,67,71,48,51,68,34,46,59,21,78,85,78,61,53,71,42,77,41,60,28,90,85,78,62,45,67,28,32,63,69,90,52,58,54,48,65,35,51,54,47,15,22,25,56,64,76,30,64,22,31,34,34,82,60,48,72,60,45,49,68,70,36,64,89,46,46,55,32,73,124,90,37,30,25,51,37,51,65,34,53,49,19,51,75,65,60,42,96,49,17,65,60,36,51,53,52,50,53,52,38,54,73,56,32,51,37,33,32,36,58,67,38,50,12,43,52,33,25,69,62,81,40,91,42,64,66,53,46,50,48,55,35,53,77,67,61,41,41,81,46,78,66,49,71,67,9,27,32,45,13,8,46,43,45,30,52,47,48,67,71,49,50,68,34,47,58,21,77,85,79,61,53,69,42,78,41,60,29,87,84,75,63,45,66,28,35,63,71,88,51,58,54,47,66,34,52,54,47,15,22,24,56,65,75,30,64,22,32,35,33,82,58,48,71,61,44,48,67,70,37,66,90,45,45,55,30,76,123

Nearest PDB structures (foldseek):
  4chg-assembly3_E  TM=7.011E-01  e=4.859E-04  Mycobacterium tuberculosis H37Rv
  5sv2-assembly1_A-2  TM=7.234E-01  e=2.201E-03  Mycobacterium tuberculosis H37Rv
  6a7v-assembly1_E  TM=7.004E-01  e=5.313E-03  Mycobacterium tuberculosis H37Rv
  5wz4-assembly1_B  TM=6.001E-01  e=9.361E-03  Mycobacterium tuberculosis H37Rv
  7rgn-assembly1_A-2  TM=3.221E-01  e=1.739E+00  Candidozyma auris

InterPro domains:
  IPR002716 PIN domain [PF01850] (5-150)
  IPR029060 PIN-like domain superfamily [SSF88723] (4-95)

Organism: NCBI:txid1227490

Secondary structure (DSSP, 8-state):
-EEEE-HHHHHHHHHT-TTHHHHHHHHHHHHHHSEEEE-HHHHHHHHHHS--SSHHHHHHHHHHTTPEE-PPPHHHHHHHHHHHHHHHHHS-S-EEPTTT--EE--B-TTT--B-----PPPHHHHHHHHHHHH-SEEE-S-HHHHHHH-TTSEEE--/-EEEE-HHHHHHHHHT-TTHHHHHHHHHHHHHHSEEEE-HHHHHHHHHHS--SSHHHHHHHHHHTTPEE-PPPHHHHHHHHHHHHHHHHHS-SSEEPTTT--EE--B-TTT--B-----PPPHHHHHHHHHHHH-SEEE-S-HHHHHHH-TTSEEE--

Radius of gyration: 19.07 Å; Cα contacts (8 Å, |Δi|>4): 631; chains: 2; bounding box: 55×51×39 Å

Sequence (316 aa):
MITAVDTNALLALLYDDEHAGTSETELRRAYRDGRVVTTPIVYAELAGDGHFDTASDLDRFLSDLSIQLVEPSRAASYRAGDRFREYTTRRPDGLQCPACGAEQIVQCESCREELTPRRHIAADFVIGGHAAADADALISFDTAFYRTYFPELTVHPAMITAVDTNALLALLYDDEHAGTSETELRRAYRDGRVVTTPIVYAELAGDGHFDTASDLDRFLSDLSIQLVEPSRAASYRAGDRFREYTTRRPDGLQCPACGAEQIVQCESCREELTPRRHIAADFVIGGHAAADADALISFDTAFYRTYFPELTVHPA